Protein AF-A0A1H3Z9A8-F1 (afdb_monomer_lite)

Radius of gyration: 23.95 Å; chains: 1; bounding box: 49×61×76 Å

InterPro domains:
  IPR037010 Vitamin B12-dependent methionine synthase, activation domain superfamily [SSF56507] (72-179)

Foldseek 3Di:
DKDKDDDDQDFDPVLLCLQVVPDPPDPLVVVCVVCVVVLSVLCVVFKDKTKMKDKDQCPCLPVFPPQVPFRIKIKIKMAIDCRLVVVLVVCVVVVVPSSSVSSVSSNVRRRQVRQLVVLLVVQVVLVVVLKAKDEKFFDPPDPHHLCVLVVSVVVVVVVHDDPWDADPRSQIPVNRMGIIMIGMHNPDDHDRNHHDCPPPPDDPNSNDDDPVNVVVSVVVSDDDDDDPVVVVVVVVVVVVPPPDDDDDDDDDDDDDDDDDDDDDDDDDDDDD

Structure (mmCIF,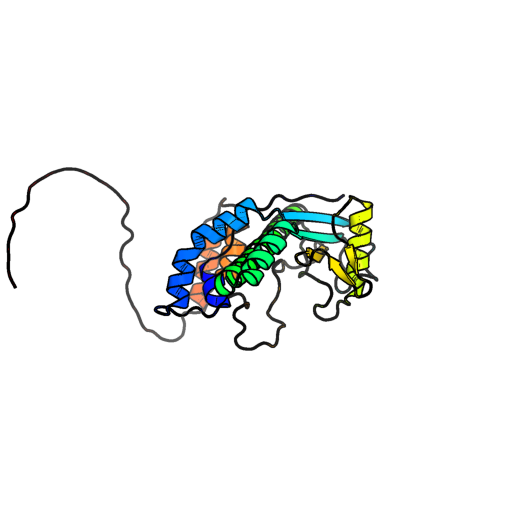 N/CA/C/O backbone):
data_AF-A0A1H3Z9A8-F1
#
_entry.id   AF-A0A1H3Z9A8-F1
#
loop_
_atom_site.group_PDB
_atom_site.id
_atom_site.type_symbol
_atom_site.label_atom_id
_atom_site.label_alt_id
_atom_site.label_comp_id
_atom_site.label_asym_id
_atom_site.label_entity_id
_atom_site.label_seq_id
_atom_site.pdbx_PDB_ins_code
_atom_site.Cartn_x
_atom_site.Cartn_y
_atom_site.Cartn_z
_atom_site.occupancy
_atom_site.B_iso_or_equiv
_atom_site.auth_seq_id
_atom_site.auth_comp_id
_atom_site.auth_asym_id
_atom_site.auth_atom_id
_atom_site.pdbx_PDB_model_num
ATOM 1 N N . MET A 1 1 ? 12.527 -11.297 -8.947 1.00 86.19 1 MET A N 1
ATOM 2 C CA . MET A 1 1 ? 12.737 -11.922 -7.621 1.00 86.19 1 MET A CA 1
ATOM 3 C C . MET A 1 1 ? 12.107 -11.028 -6.580 1.00 86.19 1 MET A C 1
ATOM 5 O O . MET A 1 1 ? 12.601 -9.923 -6.344 1.00 86.19 1 MET A O 1
ATOM 9 N N . ILE A 1 2 ? 11.028 -11.526 -5.989 1.00 94.75 2 ILE A N 1
ATOM 10 C CA . ILE A 1 2 ? 10.236 -10.829 -4.994 1.00 94.75 2 ILE A CA 1
ATOM 11 C C . ILE A 1 2 ? 11.038 -10.580 -3.715 1.00 94.75 2 ILE A C 1
ATOM 13 O O . ILE A 1 2 ? 11.868 -11.389 -3.293 1.00 94.75 2 ILE A O 1
ATOM 17 N N . LYS A 1 3 ? 10.809 -9.423 -3.103 1.00 96.88 3 LYS A N 1
ATOM 18 C CA . LYS A 1 3 ? 11.457 -8.982 -1.873 1.00 96.88 3 LYS A CA 1
ATOM 19 C C . LYS A 1 3 ? 10.405 -8.540 -0.878 1.00 96.88 3 LYS A C 1
ATOM 21 O O . LYS A 1 3 ? 9.679 -7.580 -1.125 1.00 96.88 3 LYS A O 1
ATOM 26 N N . PHE A 1 4 ? 10.376 -9.213 0.264 1.00 97.06 4 PHE A N 1
ATOM 27 C CA . PHE A 1 4 ? 9.564 -8.810 1.404 1.00 97.06 4 PHE A CA 1
ATOM 28 C C . PHE A 1 4 ? 10.253 -7.688 2.167 1.00 97.06 4 PHE A C 1
ATOM 30 O O . PHE A 1 4 ? 11.452 -7.749 2.455 1.00 97.06 4 PHE A O 1
ATOM 37 N N . ILE A 1 5 ? 9.485 -6.656 2.490 1.00 95.94 5 ILE A N 1
ATOM 38 C CA . ILE A 1 5 ? 9.970 -5.475 3.184 1.00 95.94 5 ILE A CA 1
ATOM 39 C C . ILE A 1 5 ? 9.289 -5.402 4.541 1.00 95.94 5 ILE A C 1
ATOM 41 O O . ILE A 1 5 ? 8.068 -5.380 4.661 1.00 95.94 5 ILE A O 1
ATOM 45 N N . LYS A 1 6 ? 10.105 -5.348 5.592 1.00 94.50 6 LYS A N 1
ATOM 46 C CA . LYS A 1 6 ? 9.606 -5.045 6.928 1.00 94.50 6 LYS A CA 1
ATOM 47 C C . LYS A 1 6 ? 9.336 -3.548 7.029 1.00 94.50 6 LYS A C 1
ATOM 49 O O . LYS A 1 6 ? 10.214 -2.745 6.697 1.00 94.50 6 LYS A O 1
ATOM 54 N N . THR A 1 7 ? 8.157 -3.181 7.501 1.00 94.31 7 THR A N 1
ATOM 55 C CA . THR A 1 7 ? 7.751 -1.798 7.765 1.00 94.31 7 THR A CA 1
ATOM 56 C C . THR A 1 7 ? 7.581 -1.586 9.261 1.00 94.31 7 THR A C 1
ATOM 58 O O . THR A 1 7 ? 7.308 -2.525 10.011 1.00 94.31 7 THR A O 1
ATOM 61 N N . ASP A 1 8 ? 7.770 -0.351 9.696 1.00 93.62 8 ASP A N 1
ATOM 62 C CA . ASP A 1 8 ? 7.567 0.050 11.077 1.00 93.62 8 ASP A CA 1
ATOM 63 C C . ASP A 1 8 ? 6.095 0.402 11.299 1.00 93.62 8 ASP A C 1
ATOM 65 O O . ASP A 1 8 ? 5.445 1.003 10.441 1.00 93.62 8 ASP A O 1
ATOM 69 N N . PHE A 1 9 ? 5.567 0.034 12.466 1.00 92.88 9 PHE A N 1
ATOM 70 C CA . PHE A 1 9 ? 4.228 0.438 12.880 1.00 92.88 9 PHE A CA 1
ATOM 71 C C . PHE A 1 9 ? 4.239 1.931 13.216 1.00 92.88 9 PHE A C 1
ATOM 73 O O . PHE A 1 9 ? 4.800 2.340 14.236 1.00 92.88 9 PHE A O 1
ATOM 80 N N . SER A 1 10 ? 3.613 2.746 12.373 1.00 92.44 10 SER A N 1
ATOM 81 C CA . SER A 1 10 ? 3.513 4.188 12.584 1.00 92.44 10 SER A CA 1
ATOM 82 C C . SER A 1 10 ? 2.312 4.773 11.859 1.00 92.44 10 SER A C 1
ATOM 84 O O . SER A 1 10 ? 1.974 4.335 10.763 1.00 92.44 10 SER A O 1
ATOM 86 N N . PHE A 1 11 ? 1.729 5.808 12.445 1.00 91.44 11 PHE A N 1
ATOM 87 C CA . PHE A 1 11 ? 0.733 6.670 11.824 1.00 91.44 11 PHE A CA 1
ATOM 88 C C . PHE A 1 11 ? 0.843 8.067 12.446 1.00 91.44 11 PHE A C 1
ATOM 90 O O . PHE A 1 11 ? 1.447 8.228 13.509 1.00 91.44 11 PHE A O 1
ATOM 97 N N . ASP A 1 12 ? 0.286 9.069 11.774 1.00 90.31 12 ASP A N 1
ATOM 98 C CA . ASP A 1 12 ? 0.246 10.448 12.261 1.00 90.31 12 ASP A CA 1
ATOM 99 C C . ASP A 1 12 ? -1.105 10.708 12.939 1.00 90.31 12 ASP A C 1
ATOM 101 O O . ASP A 1 12 ? -2.157 10.679 12.294 1.00 90.31 12 ASP A O 1
ATOM 105 N N . GLU A 1 13 ? -1.073 10.930 14.254 1.00 89.31 13 GLU A N 1
ATOM 106 C CA . GLU A 1 13 ? -2.271 11.230 15.036 1.00 89.31 13 GLU A CA 1
ATOM 107 C C . GLU A 1 13 ? -2.945 12.516 14.550 1.00 89.31 13 GLU A C 1
ATOM 109 O O . GLU A 1 13 ? -4.148 12.525 14.317 1.00 89.31 13 GLU A O 1
ATOM 114 N N . GLU A 1 14 ? -2.203 13.594 14.312 1.00 87.25 14 GLU A N 1
ATOM 115 C CA . GLU A 1 14 ? -2.798 14.866 13.896 1.00 87.25 14 GLU A CA 1
ATOM 116 C C . GLU A 1 14 ? -3.416 14.758 12.493 1.00 87.25 14 GLU A C 1
ATOM 118 O O . GLU A 1 14 ? -4.481 15.330 12.230 1.00 87.25 14 GLU A O 1
ATOM 123 N N . LYS A 1 15 ? -2.838 13.925 11.615 1.00 88.38 15 LYS A N 1
ATOM 124 C CA . LYS A 1 15 ? -3.458 13.568 10.329 1.00 88.38 15 LYS A CA 1
ATOM 125 C C . LYS A 1 15 ? -4.802 12.861 10.509 1.00 88.38 15 LYS A C 1
ATOM 127 O O . LYS A 1 15 ? -5.750 13.213 9.810 1.00 88.38 15 LYS A O 1
ATOM 132 N N . ILE A 1 16 ? -4.921 11.936 11.462 1.00 89.94 16 ILE A N 1
ATOM 133 C CA . ILE A 1 16 ? -6.194 11.266 11.783 1.00 89.94 16 ILE A CA 1
ATOM 134 C C . ILE A 1 16 ? -7.236 12.275 12.273 1.00 89.94 16 ILE A C 1
ATOM 136 O O . ILE A 1 16 ? -8.369 12.296 11.792 1.00 89.94 16 ILE A O 1
ATOM 140 N N . PHE A 1 17 ? -6.863 13.162 13.196 1.00 88.69 17 PHE A N 1
ATOM 141 C CA . PHE A 1 17 ? -7.791 14.163 13.731 1.00 88.69 17 PHE A CA 1
ATOM 142 C C . PHE A 1 17 ? -8.284 15.118 12.638 1.00 88.69 17 PHE A C 1
ATOM 144 O O . PHE A 1 17 ? -9.474 15.447 12.592 1.00 88.69 17 PHE A O 1
ATOM 151 N N . ARG A 1 18 ? -7.391 15.507 11.721 1.00 88.69 18 ARG A N 1
ATOM 152 C CA . ARG A 1 18 ? -7.717 16.310 10.538 1.00 88.69 18 ARG A CA 1
ATOM 153 C C . ARG A 1 18 ? -8.678 15.580 9.598 1.00 88.69 18 ARG A C 1
ATOM 155 O O . ARG A 1 18 ? -9.696 16.158 9.221 1.00 88.69 18 ARG A O 1
ATOM 162 N N . GLN A 1 19 ? -8.377 14.327 9.251 1.00 89.62 19 GLN A N 1
ATOM 163 C CA . GLN A 1 19 ? -9.184 13.495 8.348 1.00 89.62 19 GLN A CA 1
ATOM 164 C C . GLN A 1 19 ? -10.600 13.246 8.870 1.00 89.62 19 GLN A C 1
ATOM 166 O O . GLN A 1 19 ? -11.551 13.209 8.093 1.00 89.62 19 GLN A O 1
ATOM 171 N N . LEU A 1 20 ? -10.747 13.158 10.190 1.00 88.25 20 LEU A N 1
ATOM 172 C CA . LEU A 1 20 ? -12.030 12.977 10.863 1.00 88.25 20 LEU A CA 1
ATOM 173 C C . LEU A 1 20 ? -12.735 14.296 11.226 1.00 88.25 20 LEU A C 1
ATOM 175 O O . LEU A 1 20 ? -13.769 14.277 11.895 1.00 88.25 20 LEU A O 1
ATOM 179 N N . HIS A 1 21 ? -12.194 15.446 10.808 1.00 85.38 21 HIS A N 1
ATOM 180 C CA . HIS A 1 21 ? -12.716 16.781 11.124 1.00 85.38 21 HIS A CA 1
ATOM 181 C C . HIS A 1 21 ? -12.952 17.018 12.632 1.00 85.38 21 HIS A C 1
ATOM 183 O O . HIS A 1 21 ? -13.887 17.723 13.039 1.00 85.38 21 HIS A O 1
ATOM 189 N N . LEU A 1 22 ? -12.097 16.445 13.483 1.00 82.38 22 LEU A N 1
ATOM 190 C CA . LEU A 1 22 ? -12.196 16.556 14.936 1.00 82.38 22 LEU A CA 1
ATOM 191 C C . LEU A 1 22 ? -11.696 17.927 15.402 1.00 82.38 22 LEU A C 1
ATOM 193 O O . LEU A 1 22 ? -10.501 18.175 15.527 1.00 82.38 22 LEU A O 1
ATOM 197 N N . LYS A 1 23 ? -12.633 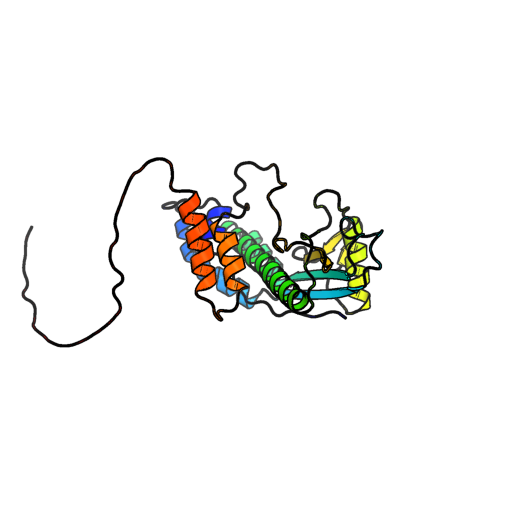18.840 15.675 1.00 75.50 23 LYS A N 1
ATOM 198 C CA . LYS A 1 23 ? -12.328 20.200 16.153 1.00 75.50 23 LYS A CA 1
ATOM 199 C C . LYS A 1 23 ? -11.941 20.212 17.632 1.00 75.50 23 LYS A C 1
ATOM 201 O O . LYS A 1 23 ? -12.517 19.473 18.437 1.00 75.50 23 LYS A O 1
ATOM 206 N N . GLU A 1 24 ? -11.029 21.102 18.011 1.00 66.06 24 GLU A N 1
ATOM 207 C CA . GLU A 1 24 ? -10.676 21.335 19.414 1.00 66.06 24 GLU A CA 1
ATOM 208 C C . GLU A 1 24 ? -11.925 21.666 20.257 1.00 66.06 24 GLU A C 1
ATOM 210 O O . GLU A 1 24 ? -12.868 22.306 19.787 1.00 66.06 24 GLU A O 1
ATOM 215 N N . ASN A 1 25 ? -11.953 21.196 21.508 1.00 62.19 25 ASN A N 1
ATOM 216 C CA . ASN A 1 25 ? -13.037 21.408 22.484 1.00 62.19 25 ASN A CA 1
ATOM 217 C C . ASN A 1 25 ? -14.390 20.723 22.198 1.00 62.19 25 ASN A C 1
ATOM 219 O O . ASN A 1 25 ? -15.387 21.026 22.856 1.00 62.19 25 ASN A O 1
ATOM 223 N N . ARG A 1 26 ? -14.455 19.758 21.272 1.00 76.44 26 ARG A N 1
ATOM 224 C CA . ARG A 1 26 ? -15.642 18.898 21.086 1.00 76.44 26 ARG A CA 1
ATOM 225 C C . ARG A 1 26 ? -15.547 17.629 21.937 1.00 76.44 26 ARG A C 1
ATOM 227 O O . ARG A 1 26 ? -14.460 17.089 22.143 1.00 76.44 26 ARG A O 1
ATOM 234 N N . SER A 1 27 ? -16.695 17.118 22.391 1.00 79.62 27 SER A N 1
ATOM 235 C CA . SER A 1 27 ? -16.782 15.862 23.157 1.00 79.62 27 SER A CA 1
ATOM 236 C C . SER A 1 27 ? -16.156 14.681 22.409 1.00 79.62 27 SER A C 1
ATOM 238 O O . SER A 1 27 ? -15.393 13.930 23.007 1.00 79.62 27 SER A O 1
ATOM 240 N N . ALA A 1 28 ? -16.394 14.579 21.097 1.00 78.44 28 ALA A N 1
ATOM 241 C CA . ALA A 1 28 ? -15.811 13.550 20.233 1.00 78.44 28 ALA A CA 1
ATOM 242 C C . ALA A 1 28 ? -14.274 13.600 20.197 1.00 78.44 28 ALA A C 1
ATOM 244 O O . ALA A 1 28 ? -13.621 12.567 20.294 1.00 78.44 28 ALA A O 1
ATOM 245 N N . THR A 1 29 ? -13.680 14.794 20.136 1.00 83.75 29 THR A N 1
ATOM 246 C CA . THR A 1 29 ? -12.220 14.982 20.137 1.00 83.75 29 THR A CA 1
ATOM 247 C C . THR A 1 29 ? -11.606 14.562 21.469 1.00 83.75 29 THR A C 1
ATOM 249 O O . THR A 1 29 ? -10.579 13.887 21.501 1.00 83.75 29 THR A O 1
ATOM 252 N N . LYS A 1 30 ? -12.256 14.918 22.586 1.00 85.75 30 LYS A N 1
ATOM 253 C CA . LYS A 1 30 ? -11.828 14.490 23.924 1.00 85.75 30 LYS A CA 1
ATOM 254 C C . LYS A 1 30 ? -11.922 12.970 24.081 1.00 85.75 30 LYS A C 1
ATOM 256 O O . LYS A 1 30 ? -10.990 12.367 24.604 1.00 85.75 30 LYS A O 1
ATOM 261 N N . HIS A 1 31 ? -13.020 12.374 23.612 1.00 87.38 31 HIS A N 1
ATOM 262 C CA . HIS A 1 31 ? -13.211 10.922 23.600 1.00 87.38 31 HIS A CA 1
ATOM 263 C C . HIS A 1 31 ? -12.129 10.228 22.773 1.00 87.38 31 HIS A C 1
ATOM 265 O O . HIS A 1 31 ? -11.428 9.376 23.300 1.00 87.38 31 HIS A O 1
ATOM 271 N N . THR A 1 32 ? -11.900 10.684 21.538 1.00 87.06 32 THR A N 1
ATOM 272 C CA . THR A 1 32 ? -10.856 10.168 20.632 1.00 87.06 32 THR A CA 1
ATOM 273 C C . THR A 1 32 ? -9.490 10.156 21.315 1.00 87.06 32 THR A C 1
ATOM 275 O O . THR A 1 32 ? -8.853 9.112 21.374 1.00 87.06 32 THR A O 1
ATOM 278 N N . ARG A 1 33 ? -9.057 11.279 21.915 1.00 90.06 33 ARG A N 1
ATOM 279 C CA . ARG A 1 33 ? -7.769 11.346 22.639 1.00 90.06 33 ARG A CA 1
ATOM 280 C C . ARG A 1 33 ? -7.695 10.364 23.812 1.00 90.06 33 ARG A C 1
ATOM 282 O O . ARG A 1 33 ? -6.623 9.851 24.106 1.00 90.06 33 ARG A O 1
ATOM 289 N N . MET A 1 34 ? -8.816 10.109 24.483 1.00 92.19 34 MET A N 1
ATOM 290 C CA . MET A 1 34 ? -8.884 9.178 25.608 1.00 92.19 34 MET A CA 1
ATOM 291 C C . MET A 1 34 ? -8.781 7.712 25.160 1.00 92.19 34 MET A C 1
ATOM 293 O O . MET A 1 34 ? -8.100 6.933 25.823 1.00 92.19 34 MET A O 1
ATOM 297 N N . VAL A 1 35 ? -9.426 7.334 24.051 1.00 94.12 35 VAL A N 1
ATOM 298 C CA . VAL A 1 35 ? -9.454 5.940 23.566 1.00 94.12 35 VAL A CA 1
ATOM 299 C C . VAL A 1 35 ? -8.265 5.574 22.674 1.00 94.12 35 VAL A C 1
ATOM 301 O O . VAL A 1 35 ? -7.936 4.394 22.549 1.00 94.12 35 VAL A O 1
ATOM 304 N N . LEU A 1 36 ? -7.568 6.562 22.099 1.00 93.62 36 LEU A N 1
ATOM 305 C CA . LEU A 1 36 ? -6.467 6.348 21.153 1.00 93.62 36 LEU A CA 1
ATOM 306 C C . LEU A 1 36 ? -5.375 5.376 21.648 1.00 93.62 36 LEU A C 1
ATOM 308 O O . LEU A 1 36 ? -4.975 4.509 20.866 1.00 93.62 36 LEU A O 1
ATOM 312 N N . PRO A 1 37 ? -4.903 5.423 22.915 1.00 95.56 37 PRO A N 1
ATOM 313 C CA . PRO A 1 37 ? -3.886 4.483 23.394 1.00 95.56 37 PRO A CA 1
ATOM 314 C C . PRO A 1 37 ? -4.371 3.028 23.411 1.00 95.56 37 PRO A C 1
ATOM 316 O O . PRO A 1 37 ? -3.616 2.116 23.071 1.00 95.56 37 PRO A O 1
ATOM 319 N N . MET A 1 38 ? -5.639 2.808 23.772 1.00 96.50 38 MET A N 1
ATOM 320 C CA . MET A 1 38 ? -6.260 1.483 23.747 1.00 96.50 38 MET A CA 1
ATOM 321 C C . MET A 1 38 ? -6.401 0.983 22.305 1.00 96.50 38 MET A C 1
ATOM 323 O O . MET A 1 38 ? -5.992 -0.139 22.016 1.00 96.50 38 MET A O 1
ATOM 327 N N . LEU A 1 39 ? -6.911 1.811 21.388 1.00 96.81 39 LEU A N 1
ATOM 328 C CA . LEU A 1 39 ? -7.051 1.427 19.978 1.00 96.81 39 LEU A CA 1
ATOM 329 C C . LEU A 1 39 ? -5.692 1.152 19.323 1.00 96.81 39 LEU A C 1
ATOM 331 O O . LEU A 1 39 ? -5.533 0.185 18.584 1.00 96.81 39 LEU A O 1
ATOM 335 N N . THR A 1 40 ? -4.668 1.932 19.673 1.00 96.69 40 THR A N 1
ATOM 336 C CA . THR A 1 40 ? -3.287 1.696 19.225 1.00 96.69 40 THR A CA 1
ATOM 337 C C . THR A 1 40 ? -2.769 0.336 19.685 1.00 96.69 40 THR A C 1
ATOM 339 O O . THR A 1 40 ? -2.079 -0.354 18.934 1.00 96.69 40 THR A O 1
ATOM 342 N N . LYS A 1 41 ? -3.094 -0.067 20.919 1.00 96.81 41 LYS A N 1
ATOM 343 C CA . LYS A 1 41 ? -2.751 -1.395 21.431 1.00 96.81 41 LYS A CA 1
ATOM 344 C C . LYS A 1 41 ? -3.468 -2.493 20.639 1.00 96.81 41 LYS A C 1
ATOM 346 O O . LYS A 1 41 ? -2.802 -3.430 20.209 1.00 96.81 41 LYS A O 1
ATOM 351 N N . LEU A 1 42 ? -4.770 -2.339 20.379 1.00 96.31 42 LEU A N 1
ATOM 352 C CA . LEU A 1 42 ? -5.535 -3.289 19.564 1.00 96.31 42 LEU A CA 1
ATOM 353 C C . LEU A 1 42 ? -4.936 -3.458 18.167 1.00 96.31 42 LEU A C 1
ATOM 355 O O . LEU A 1 42 ? -4.784 -4.590 17.717 1.00 96.31 42 LEU A O 1
ATOM 359 N N . LEU A 1 43 ? -4.529 -2.370 17.509 1.00 95.81 43 LEU A N 1
ATOM 360 C CA . LEU A 1 43 ? -3.847 -2.452 16.216 1.00 95.81 43 LEU A CA 1
ATOM 361 C C . LEU A 1 43 ? -2.554 -3.259 16.315 1.00 95.81 43 LEU A C 1
ATOM 363 O O . LEU A 1 43 ? -2.369 -4.204 15.562 1.00 95.81 43 LEU A O 1
ATOM 367 N N . LYS A 1 44 ? -1.675 -2.948 17.272 1.00 94.94 44 LYS A N 1
ATOM 368 C CA . LYS A 1 44 ? -0.394 -3.661 17.422 1.00 94.94 44 LYS A CA 1
ATOM 369 C C . LYS A 1 44 ? -0.557 -5.158 17.694 1.00 94.94 44 LYS A C 1
ATOM 371 O O . LYS A 1 44 ? 0.319 -5.933 17.330 1.00 94.94 44 LYS A O 1
ATOM 376 N N . GLU A 1 45 ? -1.639 -5.554 18.357 1.00 95.25 45 GLU A N 1
ATOM 377 C CA . GLU A 1 45 ? -1.907 -6.949 18.726 1.00 95.25 45 GLU A CA 1
ATOM 378 C C . GLU A 1 45 ? -2.640 -7.743 17.637 1.00 95.25 45 GLU A C 1
ATOM 380 O O . GLU A 1 45 ? -2.592 -8.975 17.646 1.00 95.25 45 GLU A O 1
ATOM 385 N N . ASN A 1 46 ? -3.342 -7.064 16.725 1.00 95.25 46 ASN A N 1
ATOM 386 C CA . ASN A 1 46 ? -4.253 -7.706 15.771 1.00 95.25 46 ASN A CA 1
ATOM 387 C C . ASN A 1 46 ? -3.950 -7.384 14.304 1.00 95.25 46 ASN A C 1
ATOM 389 O O . ASN A 1 46 ? -4.562 -7.986 13.426 1.00 95.25 46 ASN A O 1
ATOM 393 N N . MET A 1 47 ? -3.023 -6.465 14.034 1.00 93.25 47 MET A N 1
ATOM 394 C CA . MET A 1 47 ? -2.633 -6.057 12.691 1.00 93.25 47 MET A CA 1
ATOM 395 C C . MET A 1 47 ? -1.272 -6.654 12.339 1.00 93.25 47 MET A C 1
ATOM 397 O O . MET A 1 47 ? -0.254 -6.326 12.950 1.00 93.25 47 MET A O 1
ATOM 401 N N . GLU A 1 48 ? -1.250 -7.501 11.316 1.00 92.75 48 GLU A N 1
ATOM 402 C CA . GLU A 1 48 ? -0.018 -8.001 10.716 1.00 92.75 48 GLU A CA 1
ATOM 403 C C . GLU A 1 48 ? -0.001 -7.619 9.238 1.00 92.75 48 GLU A C 1
ATOM 405 O O . GLU A 1 48 ? -0.965 -7.844 8.506 1.00 92.75 48 GLU A O 1
ATOM 410 N N . LEU A 1 49 ? 1.087 -6.973 8.826 1.00 95.00 49 LEU A N 1
ATOM 411 C CA . LEU A 1 49 ? 1.244 -6.403 7.497 1.00 95.00 49 LEU A CA 1
ATOM 412 C C . LEU A 1 49 ? 2.217 -7.236 6.674 1.00 95.00 49 LEU A C 1
ATOM 414 O O . LEU A 1 49 ? 3.345 -7.489 7.097 1.00 95.00 49 LEU A O 1
ATOM 418 N N . THR A 1 50 ? 1.805 -7.564 5.456 1.00 95.81 50 THR A N 1
ATOM 419 C CA . THR A 1 50 ? 2.679 -8.124 4.429 1.00 95.81 50 THR A CA 1
ATOM 420 C C . THR A 1 50 ? 2.924 -7.060 3.377 1.00 95.81 50 THR A C 1
ATOM 422 O O . THR A 1 50 ? 1.984 -6.619 2.723 1.00 95.81 50 THR A O 1
ATOM 425 N N . THR A 1 51 ? 4.182 -6.656 3.192 1.00 97.44 51 THR A N 1
ATOM 426 C CA . THR A 1 51 ? 4.574 -5.774 2.085 1.00 97.44 51 THR A CA 1
ATOM 427 C C . THR A 1 51 ? 5.695 -6.415 1.285 1.00 97.44 51 THR A C 1
ATOM 429 O O . THR A 1 51 ? 6.681 -6.904 1.849 1.00 97.44 51 THR A O 1
ATOM 432 N N . CYS A 1 52 ? 5.544 -6.450 -0.032 1.00 97.56 52 CYS A N 1
ATOM 433 C CA . CYS A 1 52 ? 6.578 -6.940 -0.922 1.00 97.56 52 CYS A CA 1
ATOM 434 C C . CYS A 1 52 ? 6.521 -6.260 -2.287 1.00 97.56 52 CYS A C 1
ATOM 436 O O . CYS A 1 52 ? 5.500 -5.715 -2.708 1.00 97.56 52 CYS A O 1
ATOM 438 N N . TYR A 1 53 ? 7.647 -6.308 -2.987 1.00 98.06 53 TYR A N 1
ATOM 439 C CA . TYR A 1 53 ? 7.712 -5.925 -4.388 1.00 98.06 53 TYR A CA 1
ATOM 440 C C . TYR A 1 53 ? 8.519 -6.941 -5.184 1.00 98.06 53 TYR A C 1
ATOM 442 O O . TYR A 1 53 ? 9.441 -7.559 -4.648 1.00 98.06 53 TYR A O 1
ATOM 450 N N . SER A 1 54 ? 8.233 -7.067 -6.474 1.00 97.62 54 SER A N 1
ATOM 451 C CA . SER A 1 54 ? 9.135 -7.701 -7.429 1.00 97.62 54 SER A CA 1
ATOM 452 C C . SER A 1 54 ? 9.635 -6.679 -8.435 1.00 97.62 54 SER A C 1
ATOM 454 O O . SER A 1 54 ? 8.851 -5.933 -9.014 1.00 97.62 54 SER A O 1
ATOM 456 N N . LEU A 1 55 ? 10.956 -6.638 -8.610 1.00 96.31 55 LEU A N 1
ATOM 457 C CA . LEU A 1 55 ? 11.614 -5.848 -9.643 1.00 96.31 55 LEU A CA 1
ATOM 458 C C . LEU A 1 55 ? 11.962 -6.776 -10.806 1.00 96.31 55 LEU A C 1
ATOM 460 O O . LEU A 1 55 ? 12.657 -7.779 -10.599 1.00 96.31 55 LEU A O 1
ATOM 464 N N . GLN A 1 56 ? 11.483 -6.430 -11.996 1.00 94.44 56 GLN A N 1
ATOM 465 C CA . GLN A 1 56 ? 11.615 -7.223 -13.214 1.00 94.44 56 GLN A CA 1
ATOM 466 C C . GLN A 1 56 ? 12.008 -6.323 -14.394 1.00 94.44 56 GLN A C 1
ATOM 468 O O . GLN A 1 56 ? 11.810 -5.103 -14.348 1.00 94.44 56 GLN A O 1
ATOM 473 N N . ASP A 1 57 ? 12.557 -6.927 -15.447 1.00 94.81 57 ASP A N 1
ATOM 474 C CA . ASP A 1 57 ? 12.662 -6.254 -16.740 1.00 94.81 57 ASP A CA 1
ATOM 475 C C . ASP A 1 57 ? 11.251 -5.975 -17.273 1.00 94.81 57 ASP A C 1
ATOM 477 O O . ASP A 1 57 ? 10.288 -6.682 -16.957 1.00 94.81 57 ASP A O 1
ATOM 481 N N . ASN A 1 58 ? 11.093 -4.880 -18.011 1.00 93.31 58 ASN A N 1
ATOM 482 C CA . ASN A 1 58 ? 9.768 -4.424 -18.403 1.00 93.31 58 ASN A CA 1
ATOM 483 C C . ASN A 1 58 ? 9.228 -5.171 -19.630 1.00 93.31 58 ASN A C 1
ATOM 485 O O . ASN A 1 58 ? 9.178 -4.622 -20.731 1.00 93.31 58 ASN A O 1
ATOM 489 N N . ASP A 1 59 ? 8.733 -6.383 -19.403 1.00 90.75 59 ASP A N 1
ATOM 490 C CA . ASP A 1 59 ? 7.945 -7.158 -20.372 1.00 90.75 59 ASP A CA 1
ATOM 491 C C . ASP A 1 59 ? 6.441 -6.803 -20.324 1.00 90.75 59 ASP A C 1
ATOM 493 O O . ASP A 1 59 ? 5.605 -7.423 -20.983 1.00 90.75 59 ASP A O 1
ATOM 497 N N . PHE A 1 60 ? 6.078 -5.767 -19.556 1.00 88.12 60 PHE A N 1
ATOM 498 C CA . PHE A 1 60 ? 4.701 -5.360 -19.264 1.00 88.12 60 PHE A CA 1
ATOM 499 C C . PHE A 1 60 ? 4.271 -4.076 -19.988 1.00 88.12 60 PHE A C 1
ATOM 501 O O . PHE A 1 60 ? 3.238 -3.490 -19.667 1.00 88.12 60 PHE A O 1
ATOM 508 N N . GLN A 1 61 ? 5.029 -3.644 -20.994 1.00 72.62 61 GLN A N 1
ATOM 509 C CA . GLN A 1 61 ? 4.839 -2.362 -21.686 1.00 72.62 61 GLN A CA 1
ATOM 510 C C . GLN A 1 61 ? 3.442 -2.188 -22.303 1.00 72.62 61 GLN A C 1
ATOM 512 O O . GLN A 1 61 ? 2.920 -1.076 -22.339 1.00 72.62 61 GLN A O 1
ATOM 517 N N . ALA A 1 62 ? 2.843 -3.277 -22.791 1.00 75.06 62 ALA A N 1
ATOM 518 C CA . ALA A 1 62 ? 1.482 -3.292 -23.323 1.00 75.06 62 ALA A CA 1
ATOM 519 C C . ALA A 1 62 ? 0.399 -3.441 -22.234 1.00 75.06 62 ALA A C 1
ATOM 521 O O . ALA A 1 62 ? -0.550 -2.657 -22.245 1.00 75.06 62 ALA A O 1
ATOM 522 N N . PRO A 1 63 ? 0.489 -4.412 -21.300 1.00 84.56 63 PRO A N 1
ATOM 523 C CA . PRO A 1 63 ? -0.561 -4.615 -20.300 1.00 84.56 63 PRO A CA 1
ATOM 524 C C . PRO A 1 63 ? -0.615 -3.558 -19.189 1.00 84.56 63 PRO A C 1
ATOM 526 O O . PRO A 1 63 ? -1.667 -3.408 -18.569 1.00 84.56 63 PRO A O 1
ATOM 529 N N . LEU A 1 64 ? 0.485 -2.848 -18.912 1.00 92.38 64 LEU A N 1
ATOM 530 C CA . LEU A 1 64 ? 0.564 -1.849 -17.846 1.00 92.38 64 LEU A CA 1
ATOM 531 C C . LEU A 1 64 ? 0.721 -0.434 -18.433 1.00 92.38 64 LEU A C 1
ATOM 533 O O . LEU A 1 64 ? 1.794 -0.075 -18.926 1.00 92.38 64 LEU A O 1
ATOM 537 N N . PRO A 1 65 ? -0.327 0.409 -18.365 1.00 92.62 65 PRO A N 1
ATOM 538 C CA . PRO A 1 65 ? -0.267 1.782 -18.856 1.00 92.62 65 PRO A CA 1
ATOM 539 C C . PRO A 1 65 ? 0.804 2.628 -18.154 1.00 92.62 65 PRO A C 1
ATOM 541 O O . PRO A 1 65 ? 1.084 2.456 -16.968 1.00 92.62 65 PRO A O 1
ATOM 544 N N . GLY A 1 66 ? 1.369 3.599 -18.873 1.00 90.31 66 GLY A N 1
ATOM 545 C CA . GLY A 1 66 ? 2.221 4.641 -18.286 1.00 90.31 66 GLY A CA 1
ATOM 546 C C . GLY A 1 66 ? 3.672 4.245 -17.985 1.00 90.31 66 GLY A C 1
ATOM 547 O O . GLY A 1 66 ? 4.406 5.072 -17.443 1.00 90.31 66 GLY A O 1
ATOM 548 N N . ILE A 1 67 ? 4.096 3.028 -18.350 1.00 93.00 67 ILE A N 1
ATOM 549 C CA . ILE A 1 67 ? 5.472 2.538 -18.134 1.00 93.00 67 ILE A CA 1
ATOM 550 C C . ILE A 1 67 ? 6.161 2.027 -19.408 1.00 93.00 67 ILE A C 1
ATOM 552 O O . ILE A 1 67 ? 7.230 1.437 -19.327 1.00 93.00 67 ILE A O 1
ATOM 556 N N . GLY A 1 68 ? 5.588 2.245 -20.595 1.00 89.62 68 GLY A N 1
ATOM 557 C CA . GLY A 1 68 ? 6.112 1.684 -21.850 1.00 89.62 68 GLY A CA 1
ATOM 558 C C . GLY A 1 68 ? 7.534 2.128 -22.231 1.00 89.62 68 GLY A C 1
ATOM 559 O O . GLY A 1 68 ? 8.204 1.433 -22.983 1.00 89.62 68 GLY A O 1
ATOM 560 N N . CYS A 1 69 ? 8.013 3.261 -21.708 1.00 88.94 69 CYS A N 1
ATOM 561 C CA . CYS A 1 69 ? 9.372 3.763 -21.938 1.00 88.94 69 CYS A CA 1
ATOM 562 C C . CYS A 1 69 ? 10.388 3.339 -20.866 1.00 88.94 69 CYS A C 1
ATOM 564 O O . CYS A 1 69 ? 11.549 3.731 -20.954 1.00 88.94 69 CYS A O 1
ATOM 566 N N . CYS A 1 70 ? 9.965 2.592 -19.845 1.00 94.69 70 CYS A N 1
ATOM 567 C CA . CYS A 1 70 ? 10.829 2.191 -18.743 1.00 94.69 70 CYS A CA 1
ATOM 568 C C . CYS A 1 70 ? 11.532 0.870 -19.052 1.00 94.69 70 CYS A C 1
ATOM 570 O O . CYS A 1 70 ? 10.906 -0.065 -19.544 1.00 94.69 70 CYS A O 1
ATOM 572 N N . SER A 1 71 ? 12.811 0.767 -18.706 1.00 94.81 71 SER A N 1
ATOM 573 C CA . SER A 1 71 ? 13.573 -0.484 -18.794 1.00 94.81 71 SER A CA 1
ATOM 574 C C . SER A 1 71 ? 13.141 -1.526 -17.761 1.00 94.81 71 SER A C 1
ATOM 576 O O . SER A 1 71 ? 13.194 -2.722 -18.042 1.00 94.81 71 SER A O 1
ATOM 578 N N . GLN A 1 72 ? 12.680 -1.093 -16.584 1.00 95.88 72 GLN A N 1
ATOM 579 C CA . GLN A 1 72 ? 12.252 -1.982 -15.504 1.00 95.88 72 GLN A CA 1
ATOM 580 C C . GLN A 1 72 ? 10.860 -1.636 -14.978 1.00 95.88 72 GLN A C 1
ATOM 582 O O . GLN A 1 72 ? 10.377 -0.508 -15.110 1.00 95.88 72 GLN A O 1
ATOM 587 N N . VAL A 1 73 ? 10.231 -2.620 -14.337 1.00 96.75 73 VAL A N 1
ATOM 588 C CA . VAL A 1 73 ? 8.963 -2.470 -13.621 1.00 96.75 73 VAL A CA 1
ATOM 589 C C . VAL A 1 73 ? 9.096 -3.009 -12.201 1.00 96.75 73 VAL A C 1
ATOM 591 O O . VAL A 1 73 ? 9.706 -4.052 -11.961 1.00 96.75 73 VAL A O 1
ATOM 594 N N . ALA A 1 74 ? 8.520 -2.284 -11.246 1.00 97.19 74 ALA A N 1
ATOM 595 C CA . ALA A 1 74 ? 8.338 -2.748 -9.882 1.00 97.19 74 ALA A CA 1
ATOM 596 C C . ALA A 1 74 ? 6.855 -3.030 -9.638 1.00 97.19 74 ALA A C 1
ATOM 598 O O . ALA A 1 74 ? 6.043 -2.106 -9.655 1.00 97.19 74 ALA A O 1
ATOM 599 N N . LEU A 1 75 ? 6.518 -4.297 -9.411 1.00 98.00 75 LEU A N 1
ATOM 600 C CA . LEU A 1 75 ? 5.183 -4.755 -9.031 1.00 98.00 75 LEU A CA 1
ATOM 601 C C . LEU A 1 75 ? 5.111 -4.827 -7.510 1.00 98.00 75 LEU A C 1
ATOM 603 O O . LEU A 1 75 ? 5.948 -5.487 -6.899 1.00 98.00 75 LEU A O 1
ATOM 607 N N . CYS A 1 76 ? 4.143 -4.160 -6.898 1.00 97.94 76 CYS A N 1
ATOM 608 C CA . CYS A 1 76 ? 4.059 -3.993 -5.453 1.00 97.94 76 CYS A CA 1
ATOM 609 C C . CYS A 1 76 ? 2.767 -4.590 -4.899 1.00 97.94 76 CYS A C 1
ATOM 611 O O . CYS A 1 76 ? 1.691 -4.434 -5.479 1.00 97.94 76 CYS A O 1
ATOM 613 N N . TYR A 1 77 ? 2.886 -5.204 -3.727 1.00 97.75 77 TYR A N 1
ATOM 614 C CA . TYR A 1 77 ? 1.784 -5.743 -2.949 1.00 97.75 77 TYR A CA 1
ATOM 615 C C . TYR A 1 77 ? 1.909 -5.305 -1.493 1.00 97.75 77 TYR A C 1
ATOM 617 O O . TYR A 1 77 ? 2.984 -5.365 -0.891 1.00 97.75 77 TYR A O 1
ATOM 625 N N . CYS A 1 78 ? 0.794 -4.861 -0.925 1.00 96.56 78 CYS A N 1
ATOM 626 C CA . CYS A 1 78 ? 0.665 -4.580 0.496 1.00 96.56 78 CYS A CA 1
ATOM 627 C C . CYS A 1 78 ? -0.687 -5.111 0.970 1.00 96.56 78 CYS A C 1
ATOM 629 O O . CYS A 1 78 ? -1.706 -4.842 0.340 1.00 96.56 78 CYS A O 1
ATOM 631 N N . SER A 1 79 ? -0.702 -5.865 2.063 1.00 95.25 79 SER A N 1
ATOM 632 C CA . SER A 1 79 ? -1.920 -6.425 2.643 1.00 95.25 79 SER A CA 1
ATOM 633 C C . SER A 1 79 ? -1.845 -6.461 4.161 1.00 95.25 79 SER A C 1
ATOM 635 O O . SER A 1 79 ? -0.760 -6.545 4.741 1.00 95.25 79 SER A O 1
ATOM 637 N N . CYS A 1 80 ? -3.008 -6.380 4.793 1.00 91.81 80 CYS A N 1
ATOM 638 C CA . CYS A 1 80 ? -3.202 -6.561 6.217 1.00 91.81 80 CYS A CA 1
ATOM 639 C C . CYS A 1 80 ? -3.996 -7.844 6.479 1.00 91.81 80 CYS A C 1
ATOM 641 O O . CYS A 1 80 ? -4.973 -8.136 5.788 1.00 91.81 80 CYS A O 1
ATOM 643 N N . THR A 1 81 ? -3.617 -8.582 7.522 1.00 84.25 81 THR A N 1
ATOM 644 C CA . THR A 1 81 ? -4.365 -9.761 7.961 1.00 84.25 81 THR A CA 1
ATOM 645 C C . THR A 1 81 ? -5.817 -9.426 8.302 1.00 84.25 81 THR A C 1
ATOM 647 O O . THR A 1 81 ? -6.136 -8.350 8.809 1.00 84.25 81 THR A O 1
ATOM 650 N N . ARG A 1 82 ? -6.709 -10.398 8.076 1.00 87.62 82 ARG A N 1
ATOM 651 C CA . ARG A 1 82 ? -8.155 -10.273 8.329 1.00 87.62 82 ARG A CA 1
ATOM 652 C C . ARG A 1 82 ? -8.505 -10.018 9.800 1.00 87.62 82 ARG A C 1
ATOM 654 O O . ARG A 1 82 ? -9.548 -9.448 10.094 1.00 87.62 82 ARG A O 1
ATOM 661 N N . ARG A 1 83 ? -7.616 -10.393 10.721 1.00 92.31 83 ARG A N 1
ATOM 662 C CA . ARG A 1 83 ? -7.851 -10.335 12.167 1.00 92.31 83 ARG A CA 1
ATOM 663 C C . ARG A 1 83 ? -8.254 -8.943 12.658 1.00 92.31 83 ARG A C 1
ATOM 665 O O . ARG A 1 83 ? -9.114 -8.850 13.529 1.00 92.31 83 ARG A O 1
ATOM 672 N N . ILE A 1 84 ? -7.667 -7.868 12.125 1.00 93.19 84 ILE A N 1
ATOM 673 C CA . ILE A 1 84 ? -8.067 -6.513 12.528 1.00 93.19 84 ILE A CA 1
ATOM 674 C C . ILE A 1 84 ? -9.489 -6.174 12.062 1.00 93.19 84 ILE A C 1
ATOM 676 O O . ILE A 1 84 ? -10.228 -5.539 12.811 1.00 93.19 84 ILE A O 1
ATOM 680 N N . ASN A 1 85 ? -9.900 -6.654 10.886 1.00 91.56 85 ASN A N 1
ATOM 681 C CA . ASN A 1 85 ? -11.252 -6.448 10.368 1.00 91.56 85 ASN A CA 1
ATOM 682 C C . ASN A 1 85 ? -12.269 -7.177 11.243 1.00 91.56 85 ASN A C 1
ATOM 684 O O . ASN A 1 85 ? -13.259 -6.577 11.638 1.00 91.56 85 ASN A O 1
ATOM 688 N N . ASP A 1 86 ? -11.972 -8.411 11.660 1.00 93.88 86 ASP A N 1
ATOM 689 C CA . ASP A 1 86 ? -12.855 -9.162 12.559 1.00 93.88 86 ASP A CA 1
ATOM 690 C C . ASP A 1 86 ? -13.037 -8.440 13.917 1.00 93.88 86 ASP A C 1
ATOM 692 O O . ASP A 1 86 ? -14.130 -8.439 14.492 1.00 93.88 86 ASP A O 1
ATOM 696 N N . VAL A 1 87 ? -11.984 -7.786 14.435 1.00 95.38 87 VAL A N 1
ATOM 697 C CA . VAL A 1 87 ? -12.065 -6.955 15.654 1.00 95.38 87 VAL A CA 1
ATOM 698 C C . VAL A 1 87 ? -12.943 -5.724 15.421 1.00 95.38 87 VAL A C 1
ATOM 700 O O . VAL A 1 87 ? -13.810 -5.436 16.247 1.00 95.38 87 VAL A O 1
ATOM 703 N N . ILE A 1 88 ? -12.751 -5.021 14.303 1.00 94.88 88 ILE A N 1
ATOM 704 C CA . ILE A 1 88 ? -13.559 -3.853 13.925 1.00 94.88 88 ILE A CA 1
ATOM 705 C C . ILE A 1 88 ? -15.035 -4.247 13.801 1.00 94.88 88 ILE A C 1
ATOM 707 O O . ILE A 1 88 ? -15.887 -3.629 14.438 1.00 94.88 88 ILE A O 1
ATOM 711 N N . ASP A 1 89 ? -15.337 -5.307 13.054 1.00 94.62 89 ASP A N 1
ATOM 712 C CA . ASP A 1 89 ? -16.699 -5.802 12.843 1.00 94.62 89 ASP A CA 1
ATOM 713 C C . ASP A 1 89 ? -17.364 -6.194 14.164 1.00 94.62 89 ASP A C 1
ATOM 715 O O . ASP A 1 89 ? -18.534 -5.879 14.403 1.00 94.62 89 ASP A O 1
ATOM 719 N N . THR A 1 90 ? -16.602 -6.817 15.067 1.00 96.75 90 THR A N 1
ATOM 720 C CA . THR A 1 90 ? -17.081 -7.153 16.410 1.00 96.75 90 THR A CA 1
ATOM 721 C C . THR A 1 90 ? -17.480 -5.894 17.179 1.00 96.75 90 THR A C 1
ATOM 723 O O . THR A 1 90 ? -18.608 -5.831 17.671 1.00 96.75 90 THR A O 1
ATOM 726 N N . MET A 1 91 ? -16.620 -4.870 17.228 1.00 96.12 91 MET A N 1
ATOM 727 C CA . MET A 1 91 ? -16.924 -3.600 17.904 1.00 96.12 91 MET A CA 1
ATOM 728 C C . MET A 1 91 ? -18.174 -2.931 17.319 1.00 96.12 91 MET A C 1
ATOM 730 O O . MET A 1 91 ? -19.074 -2.520 18.056 1.00 96.12 91 MET A O 1
ATOM 734 N N . LEU A 1 92 ? -18.274 -2.875 15.987 1.00 95.00 92 LEU A N 1
ATOM 735 C CA . LEU A 1 92 ? -19.428 -2.294 15.302 1.00 95.00 92 LEU A CA 1
ATOM 736 C C . LEU A 1 92 ? -20.720 -3.063 15.629 1.00 95.00 92 LEU A C 1
ATOM 738 O O . LEU A 1 92 ? -21.743 -2.450 15.934 1.00 95.00 92 LEU A O 1
ATOM 742 N N . SER A 1 93 ? -20.673 -4.398 15.643 1.00 96.06 93 SER A N 1
ATOM 743 C CA . SER A 1 93 ? -21.832 -5.242 15.965 1.00 96.06 93 SER A CA 1
ATOM 744 C C . SER A 1 93 ? -22.296 -5.125 17.424 1.00 96.06 93 SER A C 1
ATOM 746 O O . SER A 1 93 ? -23.480 -5.298 17.712 1.00 96.06 93 SER A O 1
ATOM 748 N N . GLN A 1 94 ? -21.384 -4.792 18.343 1.00 96.31 94 GLN A N 1
ATOM 749 C CA . GLN A 1 94 ? -21.662 -4.606 19.771 1.00 96.31 94 GLN A CA 1
ATOM 750 C C . GLN A 1 94 ? -22.167 -3.194 20.110 1.00 96.31 94 GLN A C 1
ATOM 752 O O . GLN A 1 94 ? -22.499 -2.913 21.261 1.00 96.31 94 GLN A O 1
ATOM 757 N N . GLY A 1 95 ? -22.271 -2.306 19.116 1.00 94.19 95 GLY A N 1
ATOM 758 C CA . GLY A 1 95 ? -22.720 -0.928 19.304 1.00 94.19 95 GLY A CA 1
ATOM 759 C C . GLY A 1 95 ? -21.603 0.049 19.685 1.00 94.19 95 GLY A C 1
ATOM 760 O O . GLY A 1 95 ? -21.884 1.228 19.906 1.00 94.19 95 GLY A O 1
ATOM 761 N N . GLU A 1 96 ? -20.339 -0.383 19.688 1.00 94.19 96 GLU A N 1
ATOM 762 C CA . GLU A 1 96 ? -19.155 0.469 19.877 1.00 94.19 96 GLU A CA 1
ATOM 763 C C . GLU A 1 96 ? -18.793 1.203 18.572 1.00 94.19 96 GLU A C 1
ATOM 765 O O . GLU A 1 96 ? -17.666 1.162 18.080 1.00 94.19 96 GLU A O 1
ATOM 770 N N . ILE A 1 97 ? -19.781 1.878 17.976 1.00 90.81 97 ILE A N 1
ATOM 771 C CA . ILE A 1 97 ? -19.707 2.387 16.599 1.00 90.81 97 ILE A CA 1
ATOM 772 C C . ILE A 1 97 ? -18.572 3.400 16.410 1.00 90.81 97 ILE A C 1
ATOM 774 O O . ILE A 1 97 ? -17.832 3.320 15.432 1.00 90.81 97 ILE A O 1
ATOM 778 N N . LEU A 1 98 ? -18.427 4.357 17.334 1.00 90.25 98 LEU A N 1
ATOM 779 C CA . LEU A 1 98 ? -17.416 5.412 17.221 1.00 90.25 98 LEU A CA 1
ATOM 780 C C . LEU A 1 98 ? -15.993 4.847 17.315 1.00 90.25 98 LEU A C 1
ATOM 782 O O . LEU A 1 98 ? -15.132 5.229 16.524 1.00 90.25 98 LEU A O 1
ATOM 786 N N . ASP A 1 99 ? -15.766 3.933 18.255 1.00 93.31 99 ASP A N 1
ATOM 787 C CA . ASP A 1 99 ? -14.442 3.369 18.515 1.00 93.31 99 ASP A CA 1
ATOM 788 C C . ASP A 1 99 ? -14.058 2.351 17.436 1.00 93.31 99 ASP A C 1
ATOM 790 O O . ASP A 1 99 ? -12.919 2.367 16.973 1.00 93.31 99 ASP A O 1
ATOM 794 N N . GLY A 1 100 ? -15.012 1.546 16.951 1.00 95.00 100 GLY A N 1
ATOM 795 C CA . GLY A 1 100 ? -14.810 0.661 15.800 1.00 95.00 100 GLY A CA 1
ATOM 796 C C . GLY A 1 100 ? -14.506 1.436 14.514 1.00 95.00 100 GLY A C 1
ATOM 797 O O . GLY A 1 100 ? -13.579 1.094 13.780 1.00 95.00 100 GLY A O 1
ATOM 798 N N . PHE A 1 101 ? -15.217 2.542 14.266 1.00 93.25 101 PHE A N 1
ATOM 799 C CA . PHE A 1 101 ? -14.925 3.426 13.135 1.00 93.25 101 PHE A CA 1
ATOM 800 C C . PHE A 1 101 ? -13.536 4.074 13.247 1.00 93.25 101 PHE A C 1
ATOM 802 O O . PHE A 1 101 ? -12.785 4.107 12.270 1.00 93.25 101 PHE A O 1
ATOM 809 N N . LEU A 1 102 ? -13.168 4.557 14.438 1.00 94.50 102 LEU A N 1
ATOM 810 C CA . LEU A 1 102 ? -11.846 5.125 14.693 1.00 94.50 102 LEU A CA 1
ATOM 811 C C . LEU A 1 102 ? -10.741 4.077 14.506 1.00 94.50 102 LEU A C 1
ATOM 813 O O . LEU A 1 102 ? -9.735 4.373 13.863 1.00 94.50 102 LEU A O 1
ATOM 817 N N . LEU A 1 103 ? -10.945 2.850 14.993 1.00 95.50 103 LEU A N 1
ATOM 818 C CA . LEU A 1 103 ? -10.014 1.738 14.803 1.00 95.50 103 LEU A CA 1
ATOM 819 C C . LEU A 1 103 ? -9.795 1.436 13.318 1.00 95.50 103 LEU A C 1
ATOM 821 O O . LEU A 1 103 ? -8.650 1.316 12.888 1.00 95.50 103 LEU A O 1
ATOM 825 N N . ASN A 1 104 ? -10.871 1.382 12.526 1.00 94.06 104 ASN A N 1
ATOM 826 C CA . ASN A 1 104 ? -10.785 1.178 11.080 1.00 94.06 104 ASN A CA 1
ATOM 827 C C . ASN A 1 104 ? -10.005 2.299 10.380 1.00 94.06 104 ASN A C 1
ATOM 829 O O . ASN A 1 104 ? -9.164 2.059 9.513 1.00 94.06 104 ASN A O 1
ATOM 833 N N . HIS A 1 105 ? -10.248 3.547 10.777 1.00 93.75 105 HIS A N 1
ATOM 834 C CA . HIS A 1 105 ? -9.537 4.688 10.218 1.00 93.75 105 HIS A CA 1
ATOM 835 C C . HIS A 1 105 ? -8.037 4.657 10.562 1.00 93.75 105 HIS A C 1
ATOM 837 O O . HIS A 1 105 ? -7.190 4.870 9.693 1.00 93.75 105 HIS A O 1
ATOM 843 N N . MET A 1 106 ? -7.692 4.317 11.808 1.00 95.06 106 MET A N 1
ATOM 844 C CA . MET A 1 106 ? -6.303 4.134 12.234 1.00 95.06 106 MET A CA 1
ATOM 845 C C . MET A 1 106 ? -5.625 2.955 11.515 1.00 95.06 106 MET A C 1
ATOM 847 O O . MET A 1 106 ? -4.469 3.078 11.113 1.00 95.06 106 MET A O 1
ATOM 851 N N . ALA A 1 107 ? -6.329 1.833 11.315 1.00 94.94 107 ALA A N 1
ATOM 852 C CA . ALA A 1 107 ? -5.819 0.677 10.574 1.00 94.94 107 ALA A CA 1
ATOM 853 C C . ALA A 1 107 ? -5.441 1.060 9.137 1.00 94.94 107 ALA A C 1
ATOM 855 O O . ALA A 1 107 ? -4.338 0.754 8.682 1.00 94.94 107 ALA A O 1
ATOM 856 N N . ASN A 1 108 ? -6.305 1.822 8.462 1.00 93.56 108 ASN A N 1
ATOM 857 C CA . ASN A 1 108 ? -6.024 2.365 7.135 1.00 93.56 108 ASN A CA 1
ATOM 858 C C . ASN A 1 108 ? -4.800 3.292 7.132 1.00 93.56 108 ASN A C 1
ATOM 860 O O . ASN A 1 108 ? -3.949 3.184 6.250 1.00 93.56 108 ASN A O 1
ATOM 864 N N . ALA A 1 109 ? -4.656 4.167 8.131 1.00 94.00 109 ALA A N 1
ATOM 865 C CA . ALA A 1 109 ? -3.494 5.050 8.234 1.00 94.00 109 ALA A CA 1
ATOM 866 C C . ALA A 1 109 ? -2.172 4.264 8.356 1.00 94.00 109 ALA A C 1
ATOM 868 O O . ALA A 1 109 ? -1.206 4.571 7.653 1.00 94.00 109 ALA A O 1
ATOM 869 N N . VAL A 1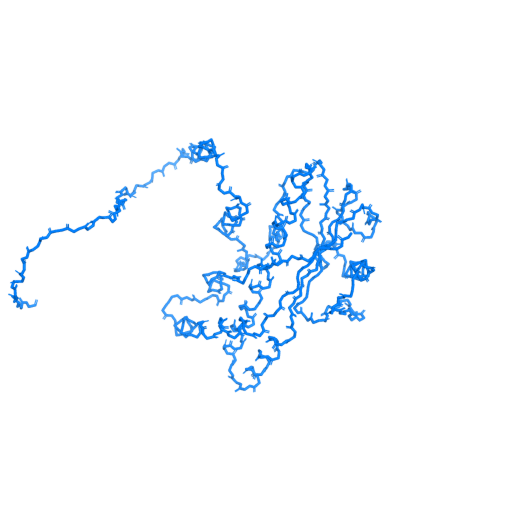 110 ? -2.143 3.221 9.194 1.00 95.44 110 VAL A N 1
ATOM 870 C CA . VAL A 1 110 ? -0.976 2.333 9.342 1.00 95.44 110 VAL A CA 1
ATOM 871 C C . VAL A 1 110 ? -0.698 1.566 8.046 1.00 95.44 110 VAL A C 1
ATOM 873 O O . VAL A 1 110 ? 0.452 1.479 7.614 1.00 95.44 110 VAL A O 1
ATOM 876 N N . PHE A 1 111 ? -1.743 1.048 7.397 1.00 95.38 111 PHE A N 1
ATOM 877 C CA . PHE A 1 111 ? -1.650 0.321 6.132 1.00 95.38 111 PHE A CA 1
ATOM 878 C C . PHE A 1 111 ? -1.030 1.175 5.014 1.00 95.38 111 PHE A C 1
ATOM 880 O O . PHE A 1 111 ? -0.061 0.763 4.370 1.00 95.38 111 PHE A O 1
ATOM 887 N N . PHE A 1 112 ? -1.520 2.403 4.820 1.00 93.75 112 PHE A N 1
ATOM 888 C CA . PHE A 1 112 ? -0.970 3.306 3.808 1.00 93.75 112 PHE A CA 1
ATOM 889 C C . PHE A 1 112 ? 0.463 3.738 4.122 1.00 93.75 112 PHE A C 1
ATOM 891 O O . PHE A 1 112 ? 1.285 3.840 3.206 1.00 93.75 112 PHE A O 1
ATOM 898 N N . GLU A 1 113 ? 0.794 3.965 5.395 1.00 94.75 113 GLU A N 1
ATOM 899 C CA . GLU A 1 113 ? 2.159 4.330 5.766 1.00 94.75 113 GLU A CA 1
ATOM 900 C C . GLU A 1 113 ? 3.143 3.172 5.554 1.00 94.75 113 GLU A C 1
ATOM 902 O O . GLU A 1 113 ? 4.265 3.407 5.109 1.00 94.75 113 GLU A O 1
ATOM 907 N N . ALA A 1 114 ? 2.722 1.920 5.748 1.00 95.62 114 ALA A N 1
ATOM 908 C CA . ALA A 1 114 ? 3.534 0.756 5.399 1.00 95.62 114 ALA A CA 1
ATOM 909 C C . ALA A 1 114 ? 3.856 0.704 3.894 1.00 95.62 114 ALA A C 1
ATOM 911 O O . ALA A 1 114 ? 5.021 0.561 3.511 1.00 95.62 114 ALA A O 1
ATOM 912 N N . SER A 1 115 ? 2.857 0.928 3.032 1.00 95.50 115 SER A N 1
ATOM 913 C CA . SER A 1 115 ? 3.070 1.082 1.584 1.00 95.50 115 SER A CA 1
ATOM 914 C C . SER A 1 115 ? 4.060 2.218 1.274 1.00 95.50 115 SER A C 1
ATOM 916 O O . SER A 1 115 ? 4.994 2.038 0.491 1.00 95.50 115 SER A O 1
ATOM 918 N N . ASN A 1 116 ? 3.923 3.382 1.920 1.00 94.56 116 ASN A N 1
ATOM 919 C CA . ASN A 1 116 ? 4.837 4.513 1.709 1.00 94.56 116 ASN A CA 1
ATOM 920 C C . ASN A 1 116 ? 6.280 4.188 2.119 1.00 94.56 116 ASN A C 1
ATOM 922 O O . ASN A 1 116 ? 7.221 4.540 1.402 1.00 94.56 116 ASN A O 1
ATOM 926 N N . GLN A 1 117 ? 6.470 3.498 3.244 1.00 95.38 117 GLN A N 1
ATOM 927 C CA . GLN A 1 117 ? 7.788 3.049 3.689 1.00 95.38 117 GLN A CA 1
ATOM 928 C C . GLN A 1 117 ? 8.409 2.051 2.706 1.00 95.38 117 GLN A C 1
ATOM 930 O O . GLN A 1 117 ? 9.600 2.153 2.401 1.00 95.38 117 GLN A O 1
ATOM 935 N N . MET A 1 118 ? 7.622 1.103 2.183 1.00 96.62 118 MET A N 1
ATOM 936 C CA . MET A 1 118 ? 8.090 0.182 1.146 1.00 96.62 118 MET A CA 1
ATOM 937 C C . MET A 1 118 ? 8.528 0.944 -0.108 1.00 96.62 118 MET A C 1
ATOM 939 O O . MET A 1 118 ? 9.622 0.702 -0.620 1.00 96.62 118 MET A O 1
ATOM 943 N N . ASN A 1 119 ? 7.724 1.909 -0.554 1.00 95.81 119 ASN A N 1
ATOM 944 C CA . ASN A 1 119 ? 8.023 2.725 -1.728 1.00 95.81 119 ASN A CA 1
ATOM 945 C C . ASN A 1 119 ? 9.307 3.545 -1.547 1.00 95.81 119 ASN A C 1
ATOM 947 O O . ASN A 1 119 ? 10.127 3.612 -2.462 1.00 95.81 119 ASN A O 1
ATOM 951 N N . GLY A 1 120 ? 9.515 4.135 -0.366 1.00 94.31 120 GLY A N 1
ATOM 952 C CA . GLY A 1 120 ? 10.749 4.853 -0.032 1.00 94.31 120 GLY A CA 1
ATOM 953 C C . GLY A 1 120 ? 11.983 3.949 -0.083 1.00 94.31 120 GLY A C 1
ATOM 954 O O . GLY A 1 120 ? 12.991 4.300 -0.698 1.00 94.31 120 GLY A O 1
ATOM 955 N N . LYS A 1 121 ? 11.887 2.739 0.483 1.00 95.12 121 LYS A N 1
ATOM 956 C CA . LYS A 1 121 ? 12.970 1.740 0.449 1.00 95.12 121 LYS A CA 1
ATOM 957 C C . LYS A 1 121 ? 13.268 1.262 -0.974 1.00 95.12 121 LYS A C 1
ATOM 959 O O . LYS A 1 121 ? 14.436 1.162 -1.342 1.00 95.12 121 LYS A O 1
ATOM 964 N N . LEU A 1 122 ? 12.239 1.001 -1.783 1.00 95.25 122 LEU A N 1
ATOM 965 C CA . LEU A 1 122 ? 12.387 0.632 -3.194 1.00 95.25 122 LEU A CA 1
ATOM 966 C C . LEU A 1 122 ? 13.080 1.745 -3.993 1.00 95.25 122 LEU A C 1
ATOM 968 O O . LEU A 1 122 ? 14.041 1.477 -4.714 1.00 95.25 122 LEU A O 1
ATOM 972 N N . ALA A 1 123 ? 12.633 2.991 -3.830 1.00 94.69 123 ALA A N 1
ATOM 973 C CA . ALA A 1 123 ? 13.228 4.142 -4.501 1.00 94.69 123 ALA A CA 1
ATOM 974 C C . ALA A 1 123 ? 14.705 4.314 -4.141 1.00 94.69 123 ALA A C 1
ATOM 976 O O . ALA A 1 123 ? 15.528 4.564 -5.018 1.00 94.69 123 ALA A O 1
ATOM 977 N N . HIS A 1 124 ? 15.051 4.123 -2.865 1.00 92.50 124 HIS A N 1
ATOM 978 C CA . HIS A 1 124 ? 16.435 4.174 -2.413 1.00 92.50 124 HIS A CA 1
ATOM 979 C C . HIS A 1 124 ? 17.294 3.106 -3.106 1.00 92.50 124 HIS A C 1
ATOM 981 O O . HIS A 1 124 ? 18.303 3.448 -3.721 1.00 92.50 124 HIS A O 1
ATOM 987 N N . VAL A 1 125 ? 16.846 1.846 -3.108 1.00 93.25 125 VAL A N 1
ATOM 988 C CA . VAL A 1 125 ? 17.553 0.728 -3.764 1.00 93.25 125 VAL A CA 1
ATOM 989 C C . VAL A 1 125 ? 17.771 0.974 -5.260 1.00 93.25 125 VAL A C 1
ATOM 991 O O . VAL A 1 125 ? 18.805 0.590 -5.804 1.00 93.25 125 VAL A O 1
ATOM 994 N N . LEU A 1 126 ? 16.806 1.589 -5.943 1.00 93.25 126 LEU A N 1
ATOM 995 C CA . LEU A 1 126 ? 16.928 1.908 -7.367 1.00 93.25 126 LEU A CA 1
ATOM 996 C C . LEU A 1 126 ? 17.830 3.118 -7.618 1.00 93.25 126 LEU A C 1
ATOM 998 O O . LEU A 1 126 ? 18.622 3.093 -8.559 1.00 93.25 126 LEU A O 1
ATOM 1002 N N . SER A 1 127 ? 17.796 4.122 -6.740 1.00 92.12 127 SER A N 1
ATOM 1003 C CA . SER A 1 127 ? 18.667 5.295 -6.849 1.00 92.12 127 SER A CA 1
ATOM 1004 C C . SER A 1 127 ? 20.151 4.935 -6.741 1.00 92.12 127 SER A C 1
ATOM 1006 O O . SER A 1 127 ? 20.968 5.492 -7.470 1.00 92.12 127 SER A O 1
ATOM 1008 N N . GLU A 1 128 ? 20.502 3.932 -5.925 1.00 93.19 128 GLU A N 1
ATOM 1009 C CA . GLU A 1 128 ? 21.869 3.391 -5.839 1.00 93.19 128 GLU A CA 1
ATOM 1010 C C . GLU A 1 128 ? 22.339 2.750 -7.158 1.00 93.19 128 GLU A C 1
ATOM 1012 O O . GLU A 1 128 ? 23.536 2.576 -7.375 1.00 93.19 128 GLU A O 1
ATOM 1017 N N . ARG A 1 129 ? 21.403 2.424 -8.058 1.00 93.06 129 ARG A N 1
ATOM 1018 C CA . ARG A 1 129 ? 21.649 1.869 -9.398 1.00 93.06 129 ARG A CA 1
ATOM 1019 C C . ARG A 1 129 ? 21.530 2.917 -10.508 1.00 93.06 129 ARG A C 1
ATOM 1021 O O . ARG A 1 129 ? 21.601 2.555 -11.677 1.00 93.06 129 ARG A O 1
ATOM 1028 N N . GLY A 1 130 ? 21.324 4.190 -10.162 1.00 93.44 130 GLY A N 1
ATOM 1029 C CA . GLY A 1 130 ? 21.080 5.259 -11.133 1.00 93.44 130 GLY A CA 1
ATOM 1030 C C . GLY A 1 130 ? 19.711 5.182 -11.817 1.00 93.44 130 GLY A C 1
ATOM 1031 O O . GLY A 1 130 ? 19.547 5.752 -12.889 1.00 93.44 130 GLY A O 1
ATOM 1032 N N . LEU A 1 131 ? 18.747 4.470 -11.223 1.00 94.00 131 LEU A N 1
ATOM 1033 C CA . LEU A 1 131 ? 17.374 4.365 -11.715 1.00 94.00 131 LEU A CA 1
ATOM 1034 C C . LEU A 1 131 ? 16.426 5.162 -10.819 1.00 94.00 131 LEU A C 1
ATOM 1036 O O . LEU A 1 131 ? 16.584 5.213 -9.596 1.00 94.00 131 LEU A O 1
ATOM 1040 N N . HIS A 1 132 ? 15.393 5.735 -11.423 1.00 94.75 132 HIS A N 1
ATOM 1041 C CA . HIS A 1 132 ? 14.356 6.481 -10.726 1.00 94.75 132 HIS A CA 1
ATOM 1042 C C . HIS A 1 132 ? 12.976 5.920 -11.056 1.00 94.75 132 HIS A C 1
ATOM 1044 O O . HIS A 1 132 ? 12.745 5.412 -12.151 1.00 94.75 132 HIS A O 1
ATOM 1050 N N . LEU A 1 133 ? 12.067 5.993 -10.083 1.00 94.25 133 LEU A N 1
ATOM 1051 C CA . LEU A 1 133 ? 10.693 5.526 -10.236 1.00 94.25 133 LEU A CA 1
ATOM 1052 C C . LEU A 1 133 ? 9.823 6.583 -10.920 1.00 94.25 133 LEU A C 1
ATOM 1054 O O . LEU A 1 133 ? 9.961 7.781 -10.655 1.00 94.25 133 LEU A O 1
ATOM 1058 N N . THR A 1 134 ? 8.871 6.127 -11.731 1.00 93.12 134 THR A N 1
ATOM 1059 C CA . THR A 1 134 ? 7.721 6.935 -12.154 1.00 93.12 134 THR A CA 1
ATOM 1060 C C . THR A 1 134 ? 6.855 7.320 -10.948 1.00 93.12 134 THR A C 1
ATOM 1062 O O . THR A 1 134 ? 7.085 6.890 -9.816 1.00 93.12 134 THR A O 1
ATOM 1065 N N . LYS A 1 135 ? 5.771 8.065 -11.193 1.00 90.75 135 LYS A N 1
ATOM 1066 C CA . LYS A 1 135 ? 4.642 8.080 -10.252 1.00 90.75 135 LYS A CA 1
ATOM 1067 C C . LYS A 1 135 ? 4.089 6.664 -10.032 1.00 90.75 135 LYS A C 1
ATOM 1069 O O . LYS A 1 135 ? 4.298 5.772 -10.862 1.00 90.75 135 LYS A O 1
ATOM 1074 N N . ARG A 1 136 ? 3.356 6.481 -8.934 1.00 92.50 136 ARG A N 1
ATOM 1075 C CA . ARG A 1 136 ? 2.626 5.242 -8.646 1.00 92.50 136 ARG A CA 1
ATOM 1076 C C . ARG A 1 136 ? 1.454 5.086 -9.611 1.00 92.50 136 ARG A C 1
ATOM 1078 O O . ARG A 1 136 ? 0.713 6.043 -9.819 1.00 92.50 136 ARG A O 1
ATOM 1085 N N . TYR A 1 137 ? 1.258 3.878 -10.124 1.00 93.56 137 TYR A N 1
ATOM 1086 C CA . TYR A 1 137 ? 0.055 3.492 -10.853 1.00 93.56 137 TYR A CA 1
ATOM 1087 C C . TYR A 1 137 ? -0.684 2.406 -10.077 1.00 93.56 137 TYR A C 1
ATOM 1089 O O . TYR A 1 137 ? -0.090 1.393 -9.709 1.00 93.56 137 TYR A O 1
ATOM 1097 N N . ALA A 1 138 ? -1.973 2.610 -9.827 1.00 93.44 138 ALA A N 1
ATOM 1098 C CA . ALA A 1 138 ? -2.843 1.612 -9.222 1.00 93.44 138 ALA A CA 1
ATOM 1099 C C . ALA A 1 138 ? -4.090 1.424 -10.087 1.00 93.44 138 ALA A C 1
ATOM 1101 O O . ALA A 1 138 ? -4.529 2.335 -10.787 1.00 93.44 138 ALA A O 1
ATOM 1102 N N . ALA A 1 139 ? -4.644 0.219 -10.063 1.00 93.38 139 ALA A N 1
ATOM 1103 C CA . ALA A 1 139 ? -5.820 -0.097 -10.853 1.00 93.38 139 ALA A CA 1
ATOM 1104 C C . ALA A 1 139 ? -7.040 0.710 -10.378 1.00 93.38 139 ALA A C 1
ATOM 1106 O O . ALA A 1 139 ? -7.259 0.862 -9.179 1.00 93.38 139 ALA A O 1
ATOM 1107 N N . GLY A 1 140 ? -7.829 1.228 -11.320 1.00 89.75 140 GLY A N 1
ATOM 1108 C CA . GLY A 1 140 ? -8.950 2.126 -11.031 1.00 89.75 140 GLY A CA 1
ATOM 1109 C C . GLY A 1 140 ? -8.553 3.595 -10.840 1.00 89.75 140 GLY A C 1
ATOM 1110 O O . GLY A 1 140 ? -9.439 4.439 -10.721 1.00 89.75 140 GLY A O 1
ATOM 1111 N N . GLU A 1 141 ? -7.256 3.932 -10.848 1.00 87.81 141 GLU A N 1
ATOM 1112 C CA . GLU A 1 141 ? -6.786 5.321 -10.850 1.00 87.81 141 GLU A CA 1
ATOM 1113 C C . GLU A 1 141 ? -6.567 5.821 -12.293 1.00 87.81 141 GLU A C 1
ATOM 1115 O O . GLU A 1 141 ? -5.817 5.234 -13.077 1.00 87.81 141 GLU A O 1
ATOM 1120 N N . GLY A 1 142 ? -7.184 6.955 -12.642 1.00 85.50 142 GLY A N 1
ATOM 1121 C CA . GLY A 1 142 ? -7.022 7.585 -13.956 1.00 85.50 142 GLY A CA 1
ATOM 1122 C C . GLY A 1 142 ? -7.452 6.670 -15.108 1.00 85.50 142 GLY A C 1
ATOM 1123 O O . GLY A 1 142 ? -8.594 6.227 -15.160 1.00 85.50 142 GLY A O 1
ATOM 1124 N N . GLU A 1 143 ? -6.532 6.400 -16.036 1.00 86.50 143 GLU A N 1
ATOM 1125 C CA . GLU A 1 143 ? -6.766 5.530 -17.200 1.00 86.50 143 GLU A CA 1
ATOM 1126 C C . GLU A 1 143 ? -6.381 4.060 -16.951 1.00 86.50 143 GLU A C 1
ATOM 1128 O O . GLU A 1 143 ? -6.449 3.243 -17.868 1.00 86.50 143 GLU A O 1
ATOM 1133 N N . VAL A 1 144 ? -5.959 3.693 -15.733 1.00 93.06 144 VAL A N 1
ATOM 1134 C CA . VAL A 1 144 ? -5.535 2.321 -15.418 1.00 93.06 144 VAL A CA 1
ATOM 1135 C C . VAL A 1 144 ? -6.770 1.452 -15.131 1.00 93.06 144 VAL A C 1
ATOM 1137 O O . VAL A 1 144 ? -7.440 1.662 -14.116 1.00 93.06 144 VAL A O 1
ATOM 1140 N N . PRO A 1 145 ? -7.098 0.452 -15.970 1.00 94.06 145 PRO A N 1
ATOM 1141 C CA . PRO A 1 145 ? -8.306 -0.348 -15.785 1.00 94.06 145 PRO A CA 1
ATOM 1142 C C . PRO A 1 145 ? -8.187 -1.297 -14.584 1.00 94.06 145 PRO A C 1
ATOM 1144 O O . PRO A 1 145 ? -7.102 -1.780 -14.265 1.00 94.06 145 PRO A O 1
ATOM 1147 N N . LEU A 1 146 ? -9.317 -1.636 -13.948 1.00 94.50 146 LEU A N 1
ATOM 1148 C CA . LEU A 1 146 ? -9.349 -2.560 -12.799 1.00 94.50 146 LEU A CA 1
ATOM 1149 C C . LEU A 1 146 ? -8.774 -3.951 -13.113 1.00 94.50 146 LEU A C 1
ATOM 1151 O O . LEU A 1 146 ? -8.199 -4.588 -12.232 1.00 94.50 146 LEU A O 1
ATOM 1155 N N . SER A 1 147 ? -8.865 -4.395 -14.369 1.00 94.62 147 SER A N 1
ATOM 1156 C CA . SER A 1 147 ? -8.321 -5.677 -14.831 1.00 94.62 147 SER A CA 1
ATOM 1157 C C . SER A 1 147 ? -6.802 -5.795 -14.668 1.00 94.62 147 SER A C 1
ATOM 1159 O O . SER A 1 147 ? -6.288 -6.909 -14.601 1.00 94.62 147 SER A O 1
ATOM 1161 N N . VAL A 1 148 ? -6.077 -4.674 -14.551 1.00 95.94 148 VAL A N 1
ATOM 1162 C CA . VAL A 1 148 ? -4.631 -4.661 -14.270 1.00 95.94 148 VAL A CA 1
ATOM 1163 C C . VAL A 1 148 ? -4.298 -5.367 -12.954 1.00 95.94 148 VAL A C 1
ATOM 1165 O O . VAL A 1 148 ? -3.218 -5.940 -12.839 1.00 95.94 148 VAL A O 1
ATOM 1168 N N . GLN A 1 149 ? -5.217 -5.413 -11.982 1.00 96.38 149 GLN A N 1
ATOM 1169 C CA . GLN A 1 149 ? -4.968 -6.132 -10.728 1.00 96.38 149 GLN A CA 1
ATOM 1170 C C . GLN A 1 149 ? -4.677 -7.614 -10.950 1.00 96.38 149 GLN A C 1
ATOM 1172 O O . GLN A 1 149 ? -3.780 -8.144 -10.300 1.00 96.38 149 GLN A O 1
ATOM 1177 N N . ALA A 1 150 ? -5.378 -8.263 -11.887 1.00 96.44 150 ALA A N 1
ATOM 1178 C CA . ALA A 1 150 ? -5.128 -9.665 -12.217 1.00 96.44 150 ALA A CA 1
ATOM 1179 C C . ALA A 1 150 ? -3.713 -9.854 -12.769 1.00 96.44 150 ALA A C 1
ATOM 1181 O O . ALA A 1 150 ? -2.986 -10.727 -12.317 1.00 96.44 150 ALA A O 1
ATOM 1182 N N . ILE A 1 151 ? -3.281 -8.952 -13.653 1.00 96.00 151 ILE A N 1
ATOM 1183 C CA . ILE A 1 151 ? -1.951 -8.990 -14.273 1.00 96.00 151 ILE A CA 1
ATOM 1184 C C . ILE A 1 151 ? -0.849 -8.885 -13.213 1.00 96.00 151 ILE A C 1
ATOM 1186 O O . ILE A 1 151 ? 0.094 -9.674 -13.218 1.00 96.00 151 ILE A O 1
ATOM 1190 N N . ILE A 1 152 ? -0.974 -7.925 -12.290 1.00 97.06 152 ILE A N 1
ATOM 1191 C CA . ILE A 1 152 ? 0.003 -7.736 -11.210 1.00 97.06 152 ILE A CA 1
ATOM 1192 C C . ILE A 1 152 ? -0.007 -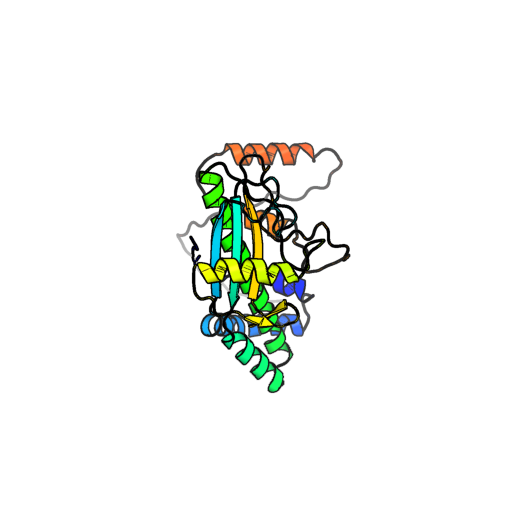8.950 -10.275 1.00 97.06 152 ILE A C 1
ATOM 1194 O O . ILE A 1 152 ? 1.058 -9.454 -9.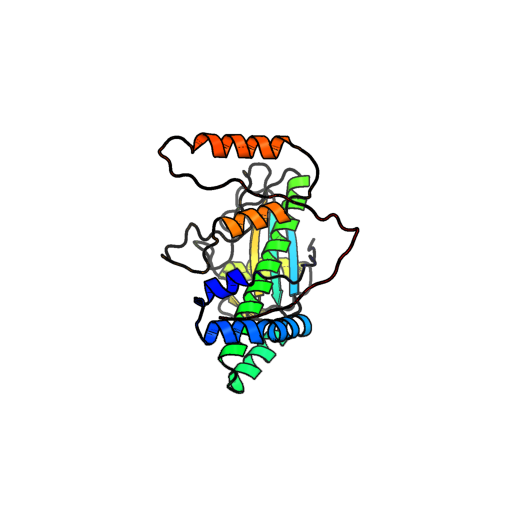918 1.00 97.06 152 ILE A O 1
ATOM 1198 N N . LEU A 1 153 ? -1.194 -9.421 -9.877 1.00 96.69 153 LEU A N 1
ATOM 1199 C CA . LEU A 1 153 ? -1.316 -10.521 -8.928 1.00 96.69 153 LEU A CA 1
ATOM 1200 C C . LEU A 1 153 ? -0.752 -11.825 -9.489 1.00 96.69 153 LEU A C 1
ATOM 1202 O O . LEU A 1 153 ? 0.005 -12.499 -8.794 1.00 96.69 153 LEU A O 1
ATOM 1206 N N . ASP A 1 154 ? -1.095 -12.158 -10.731 1.00 95.62 154 ASP A N 1
ATOM 1207 C CA . ASP A 1 154 ? -0.637 -13.375 -11.396 1.00 95.62 154 ASP A CA 1
ATOM 1208 C C . ASP A 1 154 ? 0.888 -13.375 -11.499 1.00 95.62 154 ASP A C 1
ATOM 1210 O O . ASP A 1 154 ? 1.532 -14.348 -11.108 1.00 95.62 154 ASP A O 1
ATOM 1214 N N . ALA A 1 155 ? 1.477 -12.252 -11.925 1.00 95.69 155 ALA A N 1
ATOM 1215 C CA . ALA A 1 155 ? 2.925 -12.096 -11.999 1.00 95.69 155 ALA A CA 1
ATOM 1216 C C . ALA A 1 155 ? 3.599 -12.290 -10.631 1.00 95.69 155 ALA A C 1
ATOM 1218 O O . ALA A 1 155 ? 4.582 -13.024 -10.537 1.00 95.69 155 ALA A O 1
ATOM 1219 N N . LEU A 1 156 ? 3.064 -11.699 -9.558 1.00 96.69 156 LEU A N 1
ATOM 1220 C CA . LEU A 1 156 ? 3.610 -11.883 -8.209 1.00 96.69 156 LEU A CA 1
ATOM 1221 C C . LEU A 1 156 ? 3.450 -13.325 -7.699 1.00 96.69 156 LEU A C 1
ATOM 1223 O O . LEU A 1 156 ? 4.378 -13.856 -7.085 1.00 96.69 156 LEU A O 1
ATOM 1227 N N . LYS A 1 157 ? 2.319 -13.979 -7.996 1.00 95.81 157 LYS A N 1
ATOM 1228 C CA . LYS A 1 157 ? 2.045 -15.370 -7.603 1.00 95.81 157 LYS A CA 1
ATOM 1229 C C . LYS A 1 157 ? 2.942 -16.392 -8.302 1.00 95.81 157 LYS A C 1
ATOM 1231 O O . LYS A 1 157 ? 3.154 -17.474 -7.764 1.00 95.81 157 LYS A O 1
ATOM 1236 N N . THR A 1 158 ? 3.533 -16.051 -9.451 1.00 95.19 158 THR A N 1
ATOM 1237 C CA . THR A 1 158 ? 4.573 -16.902 -10.062 1.00 95.19 158 THR A CA 1
ATOM 1238 C C . THR A 1 158 ? 5.855 -16.984 -9.229 1.00 95.19 158 THR A C 1
ATOM 1240 O O . THR A 1 158 ? 6.610 -17.946 -9.361 1.00 95.19 158 THR A O 1
ATOM 1243 N N . GLU A 1 159 ? 6.110 -15.993 -8.370 1.00 94.75 159 GLU A N 1
ATOM 1244 C CA . GLU A 1 159 ? 7.335 -15.910 -7.571 1.00 94.75 159 GLU A CA 1
ATOM 1245 C C . GLU A 1 159 ? 7.143 -16.375 -6.124 1.00 94.75 159 GLU A C 1
ATOM 1247 O O . GLU A 1 159 ? 8.102 -16.828 -5.499 1.00 94.75 159 GLU A O 1
ATOM 1252 N N . THR A 1 160 ? 5.932 -16.248 -5.574 1.00 94.69 160 THR A N 1
ATOM 1253 C CA . THR A 1 160 ? 5.603 -16.680 -4.210 1.00 94.69 160 THR A CA 1
ATOM 1254 C C . THR A 1 160 ? 4.102 -16.842 -4.016 1.00 94.69 160 THR A C 1
ATOM 1256 O O . THR A 1 160 ? 3.304 -16.149 -4.638 1.00 94.69 160 THR A O 1
ATOM 1259 N N . GLU A 1 161 ? 3.713 -17.670 -3.052 1.00 93.31 161 GLU A N 1
ATOM 1260 C CA . GLU A 1 161 ? 2.345 -17.668 -2.538 1.00 93.31 161 GLU A CA 1
ATOM 1261 C C . GLU A 1 161 ? 2.046 -16.333 -1.839 1.00 93.31 161 GLU A C 1
ATOM 1263 O O . GLU A 1 161 ? 2.847 -15.850 -1.030 1.00 93.31 161 GLU A O 1
ATOM 1268 N N . LEU A 1 162 ? 0.896 -15.740 -2.165 1.00 93.38 162 LEU A N 1
ATOM 1269 C CA . LEU A 1 162 ? 0.350 -14.545 -1.525 1.00 93.38 162 LEU A CA 1
ATOM 1270 C C . LEU A 1 162 ? -1.090 -14.834 -1.103 1.00 93.38 162 LEU A C 1
ATOM 1272 O O . LEU A 1 162 ? -1.908 -15.244 -1.930 1.00 93.38 162 LEU A O 1
ATOM 1276 N N . GLU A 1 163 ? -1.404 -14.568 0.164 1.00 91.31 163 GLU A N 1
ATOM 1277 C CA . GLU A 1 163 ? -2.739 -14.739 0.752 1.00 91.31 163 GLU A CA 1
ATOM 1278 C C . GLU A 1 163 ? -3.698 -13.615 0.331 1.00 91.31 163 GLU A C 1
ATOM 1280 O O . GLU A 1 163 ? -4.207 -12.849 1.146 1.00 91.31 163 GLU A O 1
ATOM 1285 N N . VAL A 1 164 ? -3.929 -13.500 -0.974 1.00 93.38 164 VAL A N 1
ATOM 1286 C CA . VAL A 1 164 ? -4.891 -12.567 -1.554 1.00 93.38 164 VAL A CA 1
ATOM 1287 C C . VAL A 1 164 ? -5.545 -13.186 -2.777 1.00 93.38 164 VAL A C 1
ATOM 1289 O O . VAL A 1 164 ? -4.906 -13.884 -3.573 1.00 93.38 164 VAL A O 1
ATOM 1292 N N . ASN A 1 165 ? -6.830 -12.914 -2.942 1.00 93.69 165 ASN A N 1
ATOM 1293 C CA . ASN A 1 165 ? -7.610 -13.342 -4.091 1.00 93.69 165 ASN A CA 1
ATOM 1294 C C . ASN A 1 165 ? -8.249 -12.145 -4.786 1.00 93.69 165 ASN A C 1
ATOM 1296 O O . ASN A 1 165 ? -8.418 -11.081 -4.196 1.00 93.69 165 ASN A O 1
ATOM 1300 N N . LEU A 1 166 ? -8.598 -12.344 -6.054 1.00 95.50 166 LEU A N 1
ATOM 1301 C CA . LEU A 1 166 ? -9.411 -11.414 -6.821 1.00 95.50 166 LEU A CA 1
ATOM 1302 C C . LEU A 1 166 ? -10.781 -12.036 -7.058 1.00 95.50 166 LEU A C 1
ATOM 1304 O O . LEU A 1 166 ? -10.887 -13.182 -7.498 1.00 95.50 166 LEU A O 1
ATOM 1308 N N . THR A 1 167 ? -11.829 -11.267 -6.795 1.00 95.06 167 THR A N 1
ATOM 1309 C CA . THR A 1 167 ? -13.188 -11.637 -7.195 1.00 95.06 167 THR A CA 1
ATOM 1310 C C . THR A 1 167 ? -13.358 -11.522 -8.713 1.00 95.06 167 THR A C 1
ATOM 1312 O O . THR A 1 167 ? -12.527 -10.935 -9.411 1.00 95.06 167 THR A O 1
ATOM 1315 N N . SER A 1 168 ? -14.482 -12.014 -9.244 1.00 92.69 168 SER A N 1
ATOM 1316 C CA . SER A 1 168 ? -14.828 -11.872 -10.669 1.00 92.69 168 SER A CA 1
ATOM 1317 C C . SER A 1 168 ? -14.928 -10.416 -11.142 1.00 92.69 168 SER A C 1
ATOM 1319 O O . SER A 1 168 ? -14.808 -10.156 -12.335 1.00 92.69 168 SER A O 1
ATOM 1321 N N . ASN A 1 169 ? -15.121 -9.473 -10.215 1.00 93.62 169 ASN A N 1
ATOM 1322 C CA . ASN A 1 169 ? -15.172 -8.036 -10.481 1.00 93.62 169 ASN A CA 1
ATOM 1323 C C . ASN A 1 169 ? -13.842 -7.327 -10.171 1.00 93.62 169 ASN A C 1
ATOM 1325 O O . ASN A 1 169 ? -13.816 -6.106 -10.046 1.00 93.62 169 ASN A O 1
ATOM 1329 N N . TYR A 1 170 ? -12.746 -8.080 -10.032 1.00 95.00 170 TYR A N 1
ATOM 1330 C CA . TYR A 1 170 ? -11.408 -7.576 -9.712 1.00 95.00 170 TYR A CA 1
ATOM 1331 C C . TYR A 1 170 ? -11.293 -6.886 -8.342 1.00 95.00 170 TYR A C 1
ATOM 1333 O O . TYR A 1 170 ? -10.427 -6.041 -8.156 1.00 95.00 170 TYR A O 1
ATOM 1341 N N . MET A 1 171 ? -12.128 -7.231 -7.361 1.00 94.31 171 MET A N 1
ATOM 1342 C CA . MET A 1 171 ? -11.934 -6.748 -5.984 1.00 94.31 171 MET A CA 1
ATOM 1343 C C . MET A 1 171 ? -10.956 -7.650 -5.238 1.00 94.31 171 MET A C 1
ATOM 1345 O O . MET A 1 171 ? -11.036 -8.868 -5.390 1.00 94.31 171 MET A O 1
ATOM 1349 N N . LEU A 1 172 ? -10.062 -7.064 -4.439 1.00 94.31 172 LEU A N 1
ATOM 1350 C CA . LEU A 1 172 ? -9.110 -7.813 -3.621 1.00 94.31 172 LEU A CA 1
ATOM 1351 C C . LEU A 1 172 ? -9.762 -8.331 -2.336 1.00 94.31 172 LEU A C 1
ATOM 1353 O O . LEU A 1 172 ? -10.503 -7.611 -1.669 1.00 94.31 172 LEU A O 1
ATOM 1357 N N . GLU A 1 173 ? -9.431 -9.568 -1.977 1.00 91.12 173 GLU A N 1
ATOM 1358 C CA . GLU A 1 173 ? -9.811 -10.204 -0.718 1.00 91.12 173 GLU A CA 1
ATOM 1359 C C . GLU A 1 173 ? -8.553 -10.750 -0.021 1.00 91.12 173 GLU A C 1
ATOM 1361 O O . GLU A 1 173 ? -7.898 -11.624 -0.597 1.00 91.12 173 GLU A O 1
ATOM 1366 N N . PRO A 1 174 ? -8.199 -10.273 1.191 1.00 89.50 174 PRO A N 1
ATOM 1367 C CA . PRO A 1 174 ? -8.964 -9.349 2.038 1.00 89.50 174 PRO A CA 1
ATOM 1368 C C . PRO A 1 174 ? -8.995 -7.909 1.499 1.00 89.50 174 PRO A C 1
ATOM 1370 O O . PRO A 1 174 ? -8.096 -7.495 0.770 1.00 89.50 174 PRO A O 1
ATOM 1373 N N . GLU A 1 175 ? -10.014 -7.144 1.903 1.00 84.38 175 GLU A N 1
ATOM 1374 C CA . GLU A 1 175 ? -10.273 -5.772 1.427 1.00 84.38 175 GLU A CA 1
ATOM 1375 C C . GLU A 1 175 ? -9.145 -4.780 1.755 1.00 84.38 175 GLU A C 1
ATOM 1377 O O . GLU A 1 175 ? -8.875 -3.869 0.976 1.00 84.38 175 GLU A O 1
ATOM 1382 N N . HIS A 1 176 ? -8.423 -4.993 2.862 1.00 90.12 176 HIS A N 1
ATOM 1383 C CA . HIS A 1 176 ? -7.194 -4.264 3.184 1.00 90.12 176 HIS A CA 1
ATOM 1384 C C . HIS A 1 176 ? -5.996 -4.863 2.439 1.00 90.12 176 HIS A C 1
ATOM 1386 O O . HIS A 1 176 ? -4.998 -5.262 3.040 1.00 90.12 176 HIS A O 1
ATOM 1392 N N . SER A 1 177 ? -6.107 -4.928 1.115 1.00 94.56 177 SER A N 1
ATOM 1393 C CA . SER A 1 177 ? -5.028 -5.301 0.207 1.00 94.56 177 SER A CA 1
ATOM 1394 C C . SER A 1 177 ? -4.941 -4.294 -0.926 1.00 94.56 177 SER A C 1
ATOM 1396 O O . SER A 1 177 ? -5.944 -3.744 -1.372 1.00 94.56 177 SER A O 1
ATOM 1398 N N . MET A 1 178 ? -3.731 -4.060 -1.417 1.00 95.88 178 MET A N 1
ATOM 1399 C CA . MET A 1 178 ? -3.489 -3.184 -2.552 1.00 95.88 178 MET A CA 1
ATOM 1400 C C . MET A 1 178 ? -2.428 -3.772 -3.474 1.00 95.88 178 MET A C 1
ATOM 1402 O O . MET A 1 178 ? -1.411 -4.311 -3.029 1.00 95.88 178 MET A O 1
ATOM 1406 N N . LEU A 1 179 ? -2.668 -3.598 -4.770 1.00 97.50 179 LEU A N 1
ATOM 1407 C CA . LEU A 1 179 ? -1.730 -3.882 -5.843 1.00 97.50 179 LEU A CA 1
ATOM 1408 C C . LEU A 1 179 ? -1.486 -2.605 -6.628 1.00 97.50 179 LEU A C 1
ATOM 1410 O O . LEU A 1 179 ? -2.412 -1.856 -6.941 1.00 97.50 179 LEU A O 1
ATOM 1414 N N . TYR A 1 180 ? -0.225 -2.351 -6.934 1.00 97.19 180 TYR A N 1
ATOM 1415 C CA . TYR A 1 180 ? 0.188 -1.181 -7.692 1.00 97.19 180 TYR A CA 1
ATOM 1416 C C . TYR A 1 180 ? 1.558 -1.426 -8.310 1.00 97.19 180 TYR A C 1
ATOM 1418 O O . TYR A 1 180 ? 2.228 -2.409 -7.997 1.00 97.19 180 TYR A O 1
ATOM 1426 N N . TYR A 1 181 ? 1.980 -0.536 -9.198 1.00 96.94 181 TYR A N 1
ATOM 1427 C CA . TYR A 1 181 ? 3.256 -0.665 -9.880 1.00 96.94 181 TYR A CA 1
ATOM 1428 C C . TYR A 1 181 ? 3.926 0.683 -10.130 1.00 96.94 181 TYR A C 1
ATOM 1430 O O . TYR A 1 181 ? 3.304 1.750 -10.072 1.00 96.94 181 TYR A O 1
ATOM 1438 N N . PHE A 1 182 ? 5.220 0.607 -10.422 1.00 96.12 182 PHE A N 1
ATOM 1439 C CA . PHE A 1 182 ? 6.030 1.710 -10.915 1.00 96.12 182 PHE A CA 1
ATOM 1440 C C . PHE A 1 182 ? 6.830 1.265 -12.135 1.00 96.12 182 PHE A C 1
ATOM 1442 O O . PHE A 1 182 ? 7.304 0.131 -12.186 1.00 96.12 182 PHE A O 1
ATOM 1449 N N . GLY A 1 183 ? 7.054 2.182 -13.070 1.00 95.62 183 GLY A N 1
ATOM 1450 C CA . GLY A 1 183 ? 8.156 2.060 -14.015 1.00 95.62 183 GLY A CA 1
ATOM 1451 C C . GLY A 1 183 ? 9.452 2.539 -13.366 1.00 95.62 183 GLY A C 1
ATOM 1452 O O . GLY A 1 183 ? 9.422 3.407 -12.490 1.00 95.62 183 GLY A O 1
ATOM 1453 N N . ALA A 1 184 ? 10.584 1.987 -13.785 1.00 95.44 184 ALA A N 1
ATOM 1454 C CA . ALA A 1 184 ? 11.905 2.397 -13.334 1.00 95.44 184 ALA A CA 1
ATOM 1455 C C . ALA A 1 184 ? 12.851 2.567 -14.526 1.00 95.44 184 ALA A C 1
ATOM 1457 O O . ALA A 1 184 ? 12.951 1.682 -15.376 1.00 95.44 184 ALA A O 1
ATOM 1458 N N . ASP A 1 185 ? 13.529 3.711 -14.591 1.00 95.56 185 ASP A N 1
ATOM 1459 C CA . ASP A 1 185 ? 14.472 4.037 -15.661 1.00 95.56 185 ASP A CA 1
ATOM 1460 C C . ASP A 1 185 ? 15.475 5.119 -15.227 1.00 95.56 185 ASP A C 1
ATOM 1462 O O . ASP A 1 185 ? 15.210 5.887 -14.300 1.00 95.56 185 ASP A O 1
ATOM 1466 N N . ALA A 1 186 ? 16.621 5.207 -15.904 1.00 93.75 186 ALA A N 1
ATOM 1467 C CA . ALA A 1 186 ? 17.636 6.232 -15.656 1.00 93.75 186 ALA A CA 1
ATOM 1468 C C . ALA A 1 186 ? 17.210 7.619 -16.167 1.00 93.75 186 ALA A C 1
ATOM 1470 O O . ALA A 1 186 ? 17.646 8.637 -15.632 1.00 93.75 186 ALA A O 1
ATOM 1471 N N . GLY A 1 187 ? 16.353 7.673 -17.195 1.00 89.25 187 GLY A N 1
ATOM 1472 C CA . GLY A 1 187 ? 15.876 8.928 -17.784 1.00 89.25 187 GLY A CA 1
ATOM 1473 C C . GLY A 1 187 ? 14.797 9.656 -16.974 1.00 89.25 187 GLY A C 1
ATOM 1474 O O . GLY A 1 187 ? 14.411 10.768 -17.336 1.00 89.25 187 GLY A O 1
ATOM 1475 N N . ILE A 1 188 ? 14.285 9.050 -15.899 1.00 89.56 188 ILE A N 1
ATOM 1476 C CA . ILE A 1 188 ? 13.197 9.623 -15.104 1.00 89.56 188 ILE A CA 1
ATOM 1477 C C . ILE A 1 188 ? 13.743 10.679 -14.140 1.00 89.56 188 ILE A C 1
ATOM 1479 O O . ILE A 1 188 ? 14.604 10.412 -13.304 1.00 89.56 188 ILE A O 1
ATOM 1483 N N . THR A 1 189 ? 13.190 11.888 -14.207 1.00 76.69 189 THR A N 1
ATOM 1484 C CA . THR A 1 189 ? 13.423 12.918 -13.191 1.00 76.69 189 THR A CA 1
ATOM 1485 C C . THR A 1 189 ? 12.623 12.561 -11.944 1.00 76.69 189 THR A C 1
ATOM 1487 O O . THR A 1 189 ? 11.409 12.428 -12.035 1.00 76.69 189 THR A O 1
ATOM 1490 N N . GLY A 1 190 ? 13.288 12.379 -10.800 1.00 67.00 190 GLY A N 1
ATOM 1491 C CA . GLY A 1 190 ? 12.678 11.831 -9.582 1.00 67.00 190 GLY A CA 1
ATOM 1492 C C . GLY A 1 190 ? 11.284 12.385 -9.257 1.00 67.00 190 GLY A C 1
ATOM 1493 O O . GLY A 1 190 ? 11.101 13.592 -9.103 1.00 67.00 190 GLY A O 1
ATOM 1494 N N . HIS A 1 191 ? 10.313 11.481 -9.127 1.00 70.19 191 HIS A N 1
ATOM 1495 C CA . HIS A 1 191 ? 8.944 11.781 -8.714 1.00 70.19 191 HIS A CA 1
ATOM 1496 C C . HIS A 1 191 ? 8.704 11.357 -7.261 1.00 70.19 191 HIS A C 1
ATOM 1498 O O . HIS A 1 191 ? 9.408 10.503 -6.718 1.00 70.19 191 HIS A O 1
ATOM 1504 N N . SER A 1 192 ? 7.679 11.938 -6.630 1.00 77.19 192 SER A N 1
ATOM 1505 C CA . SER A 1 192 ? 7.182 11.412 -5.358 1.00 77.19 192 SER A CA 1
ATOM 1506 C C . SER A 1 192 ? 6.672 9.987 -5.559 1.00 77.19 192 SER A C 1
ATOM 1508 O O . SER A 1 192 ? 5.949 9.701 -6.512 1.00 77.19 192 SER A O 1
ATOM 1510 N N . THR A 1 193 ? 7.032 9.098 -4.638 1.00 79.94 193 THR A N 1
ATOM 1511 C CA . THR A 1 193 ? 6.553 7.710 -4.614 1.00 79.94 193 THR A CA 1
ATOM 1512 C C . THR A 1 193 ? 5.304 7.529 -3.750 1.00 79.94 193 THR A C 1
ATOM 1514 O O . THR A 1 193 ? 4.780 6.417 -3.620 1.00 79.94 193 THR A O 1
ATOM 1517 N N . ARG A 1 194 ? 4.828 8.626 -3.149 1.00 80.06 194 ARG A N 1
ATOM 1518 C CA . ARG A 1 194 ? 3.526 8.707 -2.485 1.00 80.06 194 ARG A CA 1
ATOM 1519 C C . ARG A 1 194 ? 2.421 8.858 -3.530 1.00 80.06 194 ARG A C 1
ATOM 1521 O O . ARG A 1 194 ? 2.681 9.183 -4.687 1.00 80.06 194 ARG A O 1
ATOM 1528 N N . HIS A 1 195 ? 1.187 8.597 -3.112 1.00 78.38 195 HIS A N 1
ATOM 1529 C CA . HIS A 1 195 ? 0.022 8.849 -3.953 1.00 78.38 195 HIS A CA 1
ATOM 1530 C C . HIS A 1 195 ? -0.073 10.340 -4.310 1.00 78.38 195 HIS A C 1
ATOM 1532 O O . HIS A 1 195 ? 0.190 11.200 -3.470 1.00 78.38 195 HIS A O 1
ATOM 1538 N N . ASP A 1 196 ? -0.440 10.635 -5.555 1.00 77.38 196 ASP A N 1
ATOM 1539 C CA . ASP A 1 196 ? -0.542 12.001 -6.057 1.00 77.38 196 ASP A CA 1
ATOM 1540 C C . ASP A 1 196 ? -2.000 12.473 -6.058 1.00 77.38 196 ASP A C 1
ATOM 1542 O O . ASP A 1 196 ? -2.785 12.157 -6.952 1.00 77.38 196 ASP A O 1
ATOM 1546 N N . CYS A 1 197 ? -2.354 13.280 -5.057 1.00 78.56 197 CYS A N 1
ATOM 1547 C CA . CYS A 1 197 ? -3.671 13.906 -4.969 1.00 78.56 197 CYS A CA 1
ATOM 1548 C C . CYS A 1 197 ? -3.844 15.094 -5.937 1.00 78.56 197 CYS A C 1
ATOM 1550 O O . CYS A 1 197 ? -4.947 15.635 -6.034 1.00 78.56 197 CYS A O 1
ATOM 1552 N N . GLY A 1 198 ? -2.793 15.553 -6.626 1.00 74.19 198 GLY A N 1
ATOM 1553 C CA . GLY A 1 198 ? -2.802 16.770 -7.448 1.00 74.19 198 GLY A CA 1
ATOM 1554 C C . GLY A 1 198 ? -3.790 16.732 -8.615 1.00 74.19 198 GLY A C 1
ATOM 1555 O O . GLY A 1 198 ? -4.347 17.764 -8.975 1.00 74.19 198 GLY A O 1
ATOM 1556 N N . ALA A 1 199 ? -4.074 15.542 -9.148 1.00 76.69 199 ALA A N 1
ATOM 1557 C CA . ALA A 1 199 ? -5.058 15.337 -10.214 1.00 76.69 199 ALA A CA 1
ATOM 1558 C C . ALA A 1 199 ? -6.505 15.151 -9.705 1.00 76.69 199 ALA A C 1
ATOM 1560 O O . ALA A 1 199 ? -7.424 14.992 -10.507 1.00 76.69 199 ALA A O 1
ATOM 1561 N N . CYS A 1 200 ? -6.727 15.133 -8.385 1.00 79.81 200 CYS A N 1
ATOM 1562 C CA . CYS A 1 200 ? -8.053 14.949 -7.800 1.00 79.81 200 CYS A CA 1
ATOM 1563 C C . CYS A 1 200 ? -8.816 16.277 -7.712 1.00 79.81 200 CYS A C 1
ATOM 1565 O O . CYS A 1 200 ? -8.376 17.206 -7.030 1.00 79.81 200 CYS A O 1
ATOM 1567 N N . ASN A 1 201 ? -10.008 16.315 -8.315 1.00 83.69 201 ASN A N 1
ATOM 1568 C CA . ASN A 1 201 ? -10.893 17.486 -8.361 1.00 83.69 201 ASN A CA 1
ATOM 1569 C C . ASN A 1 201 ? -11.671 17.744 -7.058 1.00 83.69 201 ASN A C 1
ATOM 1571 O O . ASN A 1 201 ? -12.486 18.659 -7.011 1.00 83.69 201 ASN A O 1
ATOM 1575 N N . SER A 1 202 ? -11.472 16.942 -6.005 1.00 84.50 202 SER A N 1
ATOM 1576 C CA . SER A 1 202 ? -12.133 17.187 -4.720 1.00 84.50 202 SER A CA 1
ATOM 1577 C C . SER A 1 202 ? -11.552 18.434 -4.058 1.00 84.50 202 SER A C 1
ATOM 1579 O O . SER A 1 202 ? -10.424 18.418 -3.544 1.00 84.50 202 SER A O 1
ATOM 1581 N N . GLU A 1 203 ? -12.349 19.495 -4.039 1.00 82.56 203 GLU A N 1
ATOM 1582 C CA . GLU A 1 203 ? -12.113 20.689 -3.232 1.00 82.56 203 GLU A CA 1
ATOM 1583 C C . GLU A 1 203 ? -12.225 20.312 -1.740 1.00 82.56 203 GLU A C 1
ATOM 1585 O O . GLU A 1 203 ? -12.988 19.415 -1.377 1.00 82.56 203 GLU A O 1
ATOM 1590 N N . ASP A 1 204 ? -11.382 20.902 -0.888 1.00 84.19 204 ASP A N 1
ATOM 1591 C CA . ASP A 1 204 ? -11.364 20.696 0.574 1.00 84.19 204 ASP A CA 1
ATOM 1592 C C . ASP A 1 204 ? -11.242 19.239 1.075 1.00 84.19 204 ASP A C 1
ATOM 1594 O O . ASP A 1 204 ? -11.701 18.889 2.164 1.00 84.19 204 ASP A O 1
ATOM 1598 N N . CYS A 1 205 ? -10.578 18.368 0.309 1.00 85.50 205 CYS A N 1
ATOM 1599 C CA . CYS A 1 205 ? -10.353 16.980 0.715 1.00 85.50 205 CYS A CA 1
ATOM 1600 C C . CYS A 1 205 ? -9.424 16.885 1.947 1.00 85.50 205 CYS A C 1
ATOM 1602 O O . CYS A 1 205 ? -8.248 17.251 1.849 1.00 85.50 205 CYS A O 1
ATOM 1604 N N . PRO A 1 206 ? -9.871 16.314 3.083 1.00 84.81 206 PRO A N 1
ATOM 1605 C CA . PRO A 1 206 ? -9.059 16.245 4.299 1.00 84.81 206 PRO A CA 1
ATOM 1606 C C . PRO A 1 206 ? -7.948 15.177 4.228 1.00 84.81 206 PRO A C 1
ATOM 1608 O O . PRO A 1 206 ? -7.038 15.157 5.062 1.00 84.81 206 PRO A O 1
ATOM 1611 N N . PHE A 1 207 ? -7.998 14.312 3.207 1.00 85.19 207 PHE A N 1
ATOM 1612 C CA . PHE A 1 207 ? -6.959 13.334 2.875 1.00 85.19 207 PHE A CA 1
ATOM 1613 C C . PHE A 1 207 ? -5.844 13.909 2.000 1.00 85.19 207 PHE A C 1
ATOM 1615 O O . PHE A 1 207 ? -4.816 13.254 1.840 1.00 85.19 207 PHE A O 1
ATOM 1622 N N . ARG A 1 208 ? -6.022 15.112 1.434 1.00 86.31 208 ARG A N 1
ATOM 1623 C CA . ARG A 1 208 ? -4.983 15.769 0.640 1.00 86.31 208 ARG A CA 1
ATOM 1624 C C . ARG A 1 208 ? -3.773 16.041 1.534 1.00 86.31 208 ARG A C 1
ATOM 1626 O O . ARG A 1 208 ? -3.918 16.588 2.630 1.00 86.31 208 ARG A O 1
ATOM 1633 N N . ASP A 1 209 ? -2.595 15.627 1.074 1.00 75.38 209 ASP A N 1
ATOM 1634 C CA . ASP A 1 209 ? -1.350 15.908 1.781 1.00 75.38 209 ASP A CA 1
ATOM 1635 C C . ASP A 1 209 ? -1.150 17.427 1.866 1.00 75.38 209 ASP A C 1
ATOM 1637 O O . ASP A 1 209 ? -1.332 18.155 0.887 1.00 75.38 209 ASP A O 1
ATOM 1641 N N . VAL A 1 210 ? -0.798 17.901 3.057 1.00 72.19 210 VAL A N 1
ATOM 1642 C CA . VAL A 1 210 ? -0.418 19.298 3.306 1.00 72.19 210 VAL A CA 1
ATOM 1643 C C . VAL A 1 210 ? 1.107 19.421 3.280 1.00 72.19 210 VAL A C 1
ATOM 1645 O O . VAL A 1 210 ? 1.804 18.425 3.455 1.00 72.19 210 VAL A O 1
ATOM 1648 N N . GLU A 1 211 ? 1.652 20.625 3.070 1.00 54.06 211 GLU A N 1
ATOM 1649 C CA . GLU A 1 211 ? 3.100 20.851 2.864 1.00 54.06 211 GLU A CA 1
ATOM 1650 C C . GLU A 1 211 ? 4.010 20.191 3.930 1.00 54.06 211 GLU A C 1
ATOM 1652 O O . GLU A 1 211 ? 5.115 19.749 3.607 1.00 54.06 211 GLU A O 1
ATOM 1657 N N . GLY A 1 212 ? 3.539 20.049 5.177 1.00 54.31 212 GLY A N 1
ATOM 1658 C CA . GLY A 1 212 ? 4.248 19.341 6.255 1.00 54.31 212 GLY A CA 1
ATOM 1659 C C . GLY A 1 212 ? 4.348 17.818 6.073 1.00 54.31 212 GLY A C 1
ATOM 1660 O O . GLY A 1 212 ? 5.405 17.244 6.340 1.00 54.31 212 GLY A O 1
ATOM 1661 N N . ASP A 1 213 ? 3.305 17.177 5.537 1.00 56.06 213 ASP A N 1
ATOM 1662 C CA . ASP A 1 213 ? 3.240 15.722 5.322 1.00 56.06 213 ASP A CA 1
ATOM 1663 C C . ASP A 1 213 ? 4.282 15.275 4.269 1.00 56.06 213 ASP A C 1
ATOM 1665 O O . ASP A 1 213 ? 4.871 14.192 4.354 1.00 56.06 213 ASP A O 1
ATOM 1669 N N . VAL A 1 214 ? 4.540 16.136 3.277 1.00 53.41 214 VAL A N 1
ATOM 1670 C CA . VAL A 1 214 ? 5.482 15.888 2.172 1.00 53.41 214 VAL A CA 1
ATOM 1671 C C . VAL A 1 214 ? 6.933 16.073 2.632 1.00 53.41 214 VAL A C 1
ATOM 1673 O O . VAL A 1 214 ? 7.802 15.262 2.299 1.00 53.41 214 VAL A O 1
ATOM 1676 N N . ALA A 1 215 ? 7.202 17.107 3.436 1.00 44.00 215 ALA A N 1
ATOM 1677 C CA . ALA A 1 215 ? 8.534 17.395 3.963 1.00 44.00 215 ALA A CA 1
ATOM 1678 C C . ALA A 1 215 ? 9.021 16.310 4.937 1.00 44.00 215 ALA A C 1
ATOM 1680 O O . ALA A 1 215 ? 10.171 15.877 4.851 1.00 44.00 215 ALA A O 1
ATOM 1681 N N . GLU A 1 216 ? 8.154 15.808 5.820 1.00 42.44 216 GLU A N 1
ATOM 1682 C CA . GLU A 1 216 ? 8.518 14.746 6.761 1.00 42.44 216 GLU A CA 1
ATOM 1683 C C . GLU A 1 216 ? 8.796 13.408 6.048 1.00 42.44 216 GLU A C 1
ATOM 1685 O O . GLU A 1 216 ? 9.740 12.697 6.403 1.00 42.44 216 GLU A O 1
ATOM 1690 N N . GLY A 1 217 ? 8.055 13.103 4.976 1.00 44.53 217 GLY A N 1
ATOM 1691 C CA . GLY A 1 217 ? 8.308 11.942 4.118 1.00 44.53 217 GLY A CA 1
ATOM 1692 C C . GLY A 1 217 ? 9.644 12.003 3.364 1.00 44.53 217 GLY A C 1
ATOM 1693 O O . GLY A 1 217 ? 10.289 10.971 3.175 1.00 44.53 217 GLY A O 1
ATOM 1694 N N . LEU A 1 218 ? 10.096 13.195 2.966 1.00 41.00 218 LEU A N 1
ATOM 1695 C CA . LEU A 1 218 ? 11.407 13.397 2.336 1.00 41.00 218 LEU A CA 1
ATOM 1696 C C . LEU A 1 218 ? 12.551 13.348 3.362 1.00 41.00 218 LEU A C 1
ATOM 1698 O O . LEU A 1 218 ? 13.601 12.772 3.083 1.00 41.00 218 LEU A O 1
ATOM 1702 N N . ILE A 1 219 ? 12.338 13.892 4.565 1.00 41.91 219 ILE A N 1
ATOM 1703 C CA . ILE A 1 219 ?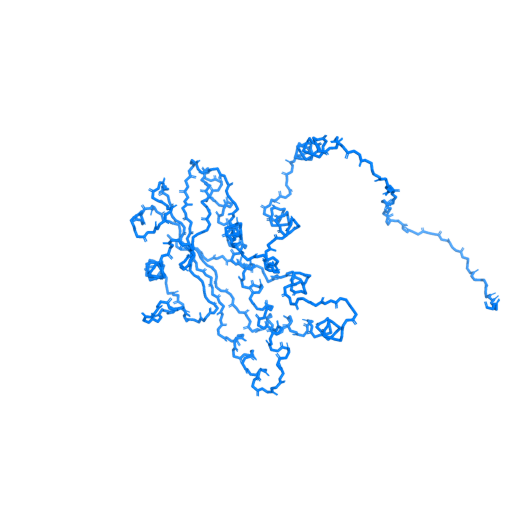 13.334 13.904 5.649 1.00 41.91 219 ILE A CA 1
ATOM 1704 C C . ILE A 1 219 ? 13.547 12.499 6.231 1.00 41.91 219 ILE A C 1
ATOM 1706 O O . ILE A 1 219 ? 14.691 12.115 6.454 1.00 41.91 219 ILE A O 1
ATOM 1710 N N . LYS A 1 220 ? 12.490 11.695 6.426 1.00 39.03 220 LYS A N 1
ATOM 1711 C CA . LYS A 1 220 ? 12.612 10.310 6.934 1.00 39.03 220 LYS A CA 1
ATOM 1712 C C . LYS A 1 220 ? 13.339 9.370 5.964 1.00 39.03 220 LYS A C 1
ATOM 1714 O O . LYS A 1 220 ? 13.983 8.422 6.406 1.00 39.03 220 LYS A O 1
ATOM 1719 N N . ASN A 1 221 ? 13.269 9.640 4.659 1.00 39.03 221 ASN A N 1
ATOM 1720 C CA . ASN A 1 221 ? 13.957 8.857 3.626 1.00 39.03 221 ASN A CA 1
ATOM 1721 C C . ASN A 1 221 ? 15.390 9.341 3.338 1.00 39.03 221 ASN A C 1
ATOM 1723 O O . ASN A 1 221 ? 16.171 8.618 2.720 1.00 39.03 221 ASN A O 1
ATOM 1727 N N . ALA A 1 222 ? 15.771 10.532 3.803 1.00 30.84 222 ALA A N 1
ATOM 1728 C CA . ALA A 1 222 ? 17.147 11.002 3.751 1.00 30.84 222 ALA A CA 1
ATOM 1729 C C . ALA A 1 222 ? 17.897 10.535 5.010 1.00 30.84 222 ALA A C 1
ATOM 1731 O O . ALA A 1 222 ? 17.638 11.013 6.114 1.00 30.84 222 ALA A O 1
ATOM 1732 N N . LYS A 1 223 ? 18.867 9.616 4.885 1.00 33.66 223 LYS A N 1
ATOM 1733 C CA . LYS A 1 223 ? 19.777 9.357 6.014 1.00 33.66 223 LYS A CA 1
ATOM 1734 C C . LYS A 1 223 ? 20.555 10.636 6.367 1.00 33.66 223 LYS A C 1
ATOM 1736 O O . LYS A 1 223 ? 20.985 11.360 5.466 1.00 33.66 223 LYS A O 1
ATOM 1741 N N . PRO A 1 224 ? 20.816 10.892 7.663 1.00 38.94 224 PRO A N 1
ATOM 1742 C CA . PRO A 1 224 ? 21.557 12.058 8.105 1.00 38.94 224 PRO A CA 1
ATOM 1743 C C . PRO A 1 224 ? 23.053 11.808 7.922 1.00 38.94 224 PRO A C 1
ATOM 1745 O O . PRO A 1 224 ? 23.734 11.466 8.880 1.00 38.94 224 PRO A O 1
ATOM 1748 N N . GLN A 1 225 ? 23.589 11.983 6.713 1.00 36.09 225 GLN A N 1
ATOM 1749 C CA . GLN A 1 225 ? 25.016 12.264 6.559 1.00 36.09 225 GLN A CA 1
ATOM 1750 C C . GLN A 1 225 ? 25.277 13.344 5.510 1.00 36.09 225 GLN A C 1
ATOM 1752 O O . GLN A 1 225 ? 25.118 13.167 4.308 1.00 36.09 225 GLN A O 1
ATOM 1757 N N . THR A 1 226 ? 25.740 14.468 6.062 1.00 36.84 226 THR A N 1
ATOM 1758 C CA . THR A 1 226 ? 26.692 15.418 5.485 1.00 36.84 226 THR A CA 1
ATOM 1759 C C . THR A 1 226 ? 26.283 16.124 4.199 1.00 36.84 226 THR A C 1
ATOM 1761 O O . THR A 1 226 ? 26.603 15.694 3.100 1.00 36.84 226 THR A O 1
ATOM 1764 N N . SER A 1 227 ? 25.758 17.338 4.351 1.00 33.16 227 SER A N 1
ATOM 1765 C CA . SER A 1 227 ? 26.527 18.525 3.962 1.00 33.16 227 SER A CA 1
ATOM 1766 C C . SER A 1 227 ? 25.742 19.795 4.288 1.00 33.16 227 SER A C 1
ATOM 1768 O O . SER A 1 227 ? 24.591 19.970 3.889 1.00 33.16 227 SER A O 1
ATOM 1770 N N . TRP A 1 228 ? 26.413 20.742 4.942 1.00 33.47 228 TRP A N 1
ATOM 1771 C CA . TRP A 1 228 ? 25.972 22.126 5.147 1.00 33.47 228 TRP A CA 1
ATOM 1772 C C . TRP A 1 228 ? 25.625 22.875 3.836 1.00 33.47 228 TRP A C 1
ATOM 1774 O O . TRP A 1 228 ? 25.211 24.033 3.879 1.00 33.47 228 TRP A O 1
ATOM 1784 N N . SER A 1 229 ? 25.780 22.244 2.666 1.00 33.78 229 SER A N 1
ATOM 1785 C CA . SER A 1 229 ? 25.336 22.756 1.366 1.00 33.78 229 SER A CA 1
ATOM 1786 C C . SER A 1 229 ? 23.822 22.640 1.135 1.00 33.78 229 SER A C 1
ATOM 1788 O O . SER A 1 229 ? 23.270 23.525 0.484 1.00 33.78 229 SER A O 1
ATOM 1790 N N . ALA A 1 230 ? 23.125 21.645 1.703 1.00 35.66 230 ALA A N 1
ATOM 1791 C CA . ALA A 1 230 ? 21.668 21.508 1.544 1.00 35.66 230 ALA A CA 1
ATOM 1792 C C . ALA A 1 230 ? 20.898 22.629 2.274 1.00 35.66 230 ALA A C 1
ATOM 1794 O O . ALA A 1 230 ? 19.964 23.210 1.726 1.00 35.66 230 ALA A O 1
ATOM 1795 N N . LEU A 1 231 ? 21.378 23.041 3.454 1.00 36.78 231 LEU A N 1
ATOM 1796 C CA . LEU A 1 231 ? 20.851 24.206 4.178 1.00 36.78 231 LEU A CA 1
ATOM 1797 C C . LEU A 1 231 ? 21.075 25.529 3.421 1.00 36.78 231 LEU A C 1
ATOM 1799 O O . LEU A 1 231 ? 20.254 26.435 3.517 1.00 36.78 231 LEU A O 1
ATOM 1803 N N . ARG A 1 232 ? 22.136 25.644 2.605 1.00 38.47 232 ARG A N 1
ATOM 1804 C CA . ARG A 1 232 ? 22.356 26.829 1.749 1.00 38.47 232 ARG A CA 1
ATOM 1805 C C . ARG A 1 232 ? 21.467 26.842 0.506 1.00 38.47 232 ARG A C 1
ATOM 1807 O O . ARG A 1 232 ? 21.128 27.923 0.029 1.00 38.47 232 ARG A O 1
ATOM 1814 N N . ALA A 1 233 ? 21.087 25.674 -0.016 1.00 37.41 233 ALA A N 1
ATOM 1815 C CA . ALA A 1 233 ? 20.087 25.575 -1.078 1.00 37.41 233 ALA A CA 1
ATOM 1816 C C . ALA A 1 233 ? 18.697 25.990 -0.561 1.00 37.41 233 ALA A C 1
ATOM 1818 O O . ALA A 1 233 ? 17.989 26.733 -1.240 1.00 37.41 233 ALA A O 1
ATOM 1819 N N . PHE A 1 234 ? 18.369 25.615 0.680 1.00 37.00 234 PHE A N 1
ATOM 1820 C CA . PHE A 1 234 ? 17.143 26.042 1.356 1.00 37.00 234 PHE A CA 1
ATOM 1821 C C . PHE A 1 234 ? 17.122 27.562 1.626 1.00 37.00 234 PHE A C 1
ATOM 1823 O O . PHE A 1 234 ? 16.128 28.221 1.330 1.00 37.00 234 PHE A O 1
ATOM 1830 N N . ASP A 1 235 ? 18.242 28.155 2.068 1.00 36.38 235 ASP A N 1
ATOM 1831 C CA . ASP A 1 235 ? 18.357 29.613 2.289 1.00 36.38 235 ASP A CA 1
ATOM 1832 C C . ASP A 1 235 ? 18.290 30.425 0.971 1.00 36.38 235 ASP A C 1
ATOM 1834 O O . ASP A 1 235 ? 17.836 31.570 0.960 1.00 36.38 235 ASP A O 1
ATOM 1838 N N . ARG A 1 236 ? 18.667 29.839 -0.181 1.00 38.41 236 ARG A N 1
ATOM 1839 C CA . ARG A 1 236 ? 18.483 30.467 -1.509 1.00 38.41 236 ARG A CA 1
ATOM 1840 C C . ARG A 1 236 ? 17.027 30.485 -1.971 1.00 38.41 236 ARG A C 1
ATOM 1842 O O . ARG A 1 236 ? 16.602 31.492 -2.531 1.00 38.41 236 ARG A O 1
ATOM 1849 N N . LEU A 1 237 ? 16.277 29.410 -1.729 1.00 40.62 237 LEU A N 1
ATOM 1850 C CA . LEU A 1 237 ? 14.846 29.339 -2.052 1.00 40.62 237 LEU A CA 1
ATOM 1851 C C . LEU A 1 237 ? 14.022 30.278 -1.156 1.00 40.62 237 LEU A C 1
ATOM 1853 O O . LEU A 1 237 ? 13.162 30.997 -1.657 1.00 40.62 237 LEU A O 1
ATOM 1857 N N . TYR A 1 238 ? 14.358 30.376 0.135 1.00 34.66 238 TYR A N 1
ATOM 1858 C CA . TYR A 1 238 ? 13.650 31.255 1.075 1.00 34.66 238 TYR A CA 1
ATOM 1859 C C . TYR A 1 238 ? 13.917 32.756 0.851 1.00 34.66 238 TYR A C 1
ATOM 1861 O O . TYR A 1 238 ? 13.026 33.590 1.039 1.00 34.66 238 TYR A O 1
ATOM 1869 N N . ARG A 1 239 ? 15.120 33.134 0.393 1.00 38.28 239 ARG A N 1
ATOM 1870 C CA . ARG A 1 239 ? 15.447 34.540 0.083 1.00 38.28 239 ARG A CA 1
ATOM 1871 C C . ARG A 1 239 ? 14.884 35.029 -1.253 1.00 38.28 239 ARG A C 1
ATOM 1873 O O . ARG A 1 239 ? 14.773 36.237 -1.436 1.00 38.28 239 ARG A O 1
ATOM 1880 N N . GLY A 1 240 ? 14.492 34.126 -2.154 1.00 36.03 240 GLY A N 1
ATOM 1881 C CA . GLY A 1 240 ? 13.844 34.473 -3.426 1.00 36.03 240 GLY A CA 1
ATOM 1882 C C . GLY A 1 240 ? 12.385 34.924 -3.290 1.00 36.03 240 GLY A C 1
ATOM 1883 O O . GLY A 1 240 ? 11.882 35.613 -4.171 1.00 36.03 240 GLY A O 1
ATOM 1884 N N . PHE A 1 241 ? 11.722 34.591 -2.178 1.00 36.75 241 PHE A N 1
ATOM 1885 C CA . PHE A 1 241 ? 10.302 34.898 -1.947 1.00 36.75 241 PHE A CA 1
ATOM 1886 C C . PHE A 1 241 ? 10.051 36.042 -0.954 1.00 36.75 241 PHE A C 1
ATOM 1888 O O . PHE A 1 241 ? 8.915 36.459 -0.750 1.00 36.75 241 PHE A O 1
ATOM 1895 N N . SER A 1 242 ? 11.109 36.622 -0.382 1.00 33.16 242 SER A N 1
ATOM 1896 C CA . SER A 1 242 ? 11.016 37.765 0.536 1.00 33.16 242 SER A CA 1
ATOM 1897 C C . SER A 1 242 ? 11.252 39.097 -0.183 1.00 33.16 242 SER A C 1
ATOM 1899 O O . SER A 1 242 ? 12.047 39.929 0.243 1.00 33.16 242 SER A O 1
ATOM 1901 N N . SER A 1 243 ? 10.538 39.324 -1.283 1.00 34.66 243 SER A N 1
ATOM 1902 C CA . SER A 1 243 ? 10.227 40.680 -1.731 1.00 34.66 243 SER A CA 1
ATOM 1903 C C . SER A 1 243 ? 8.724 40.720 -1.931 1.00 34.66 243 SER A C 1
ATOM 1905 O O . SER A 1 243 ? 8.237 40.202 -2.923 1.00 34.66 243 SER A O 1
ATOM 1907 N N . HIS A 1 244 ? 8.011 41.178 -0.901 1.00 32.75 244 HIS A N 1
ATOM 1908 C CA . HIS A 1 244 ? 6.749 41.932 -0.901 1.00 32.75 244 HIS A CA 1
ATOM 1909 C C . HIS A 1 244 ? 6.136 41.861 0.519 1.00 32.75 244 HIS A C 1
ATOM 1911 O O . HIS A 1 244 ? 5.427 40.934 0.875 1.00 32.75 244 HIS A O 1
ATOM 1917 N N . ARG A 1 245 ? 6.453 42.898 1.312 1.00 29.58 245 ARG A N 1
ATOM 1918 C CA . ARG A 1 245 ? 5.701 43.478 2.452 1.00 29.58 245 ARG A CA 1
ATOM 1919 C C . ARG A 1 245 ? 5.373 42.616 3.699 1.00 29.58 245 ARG A C 1
ATOM 1921 O O . ARG A 1 245 ? 4.310 42.033 3.808 1.00 29.58 245 ARG A O 1
ATOM 1928 N N . VAL A 1 246 ? 6.285 42.717 4.681 1.00 30.42 246 VAL A N 1
ATOM 1929 C CA . VAL A 1 246 ? 6.117 43.098 6.114 1.00 30.42 246 VAL A CA 1
ATOM 1930 C C . VAL A 1 246 ? 4.882 42.592 6.891 1.00 30.42 246 VAL A C 1
ATOM 1932 O O . VAL A 1 246 ? 3.778 43.037 6.613 1.00 30.42 246 VAL A O 1
ATOM 1935 N N . ILE A 1 247 ? 5.116 41.836 7.982 1.00 28.47 247 ILE A N 1
ATOM 1936 C CA . ILE A 1 247 ? 4.854 42.205 9.403 1.00 28.47 247 ILE A CA 1
ATOM 1937 C C . ILE A 1 247 ? 5.664 41.251 10.330 1.00 28.47 247 ILE A C 1
ATOM 1939 O O . ILE A 1 247 ? 5.782 40.069 10.011 1.00 28.47 247 ILE A O 1
ATOM 1943 N N . PRO A 1 248 ? 6.280 41.737 11.434 1.00 31.95 248 PRO A N 1
ATOM 1944 C CA . PRO A 1 248 ? 7.292 41.013 12.213 1.00 31.95 248 PRO A CA 1
ATOM 1945 C C . PRO A 1 248 ? 6.707 40.344 13.468 1.00 31.95 248 PRO A C 1
ATOM 1947 O O . PRO A 1 248 ? 5.808 40.923 14.063 1.00 31.95 248 PRO A O 1
ATOM 1950 N N . PHE A 1 249 ? 7.277 39.230 13.957 1.00 25.72 249 PHE A N 1
ATOM 1951 C CA . PHE A 1 249 ? 7.390 38.987 15.410 1.00 25.72 249 PHE A CA 1
ATOM 1952 C C . PHE A 1 249 ? 8.369 37.851 15.801 1.00 25.72 249 PHE A C 1
ATOM 1954 O O . PHE A 1 249 ? 8.240 36.710 15.378 1.00 25.72 249 PHE A O 1
ATOM 1961 N N . PHE A 1 250 ? 9.324 38.243 16.653 1.00 26.62 250 PHE A N 1
ATOM 1962 C CA . PHE A 1 250 ? 10.066 37.525 17.703 1.00 26.62 250 PHE A CA 1
ATOM 1963 C C . PHE A 1 250 ? 10.977 36.313 17.410 1.00 26.62 250 PHE A C 1
ATOM 1965 O O . PHE A 1 250 ? 10.591 35.150 17.423 1.00 26.62 250 PHE A O 1
ATOM 1972 N N . ARG A 1 251 ? 12.282 36.637 17.377 1.00 29.41 251 ARG A N 1
ATOM 1973 C CA . ARG A 1 251 ? 13.383 35.839 17.943 1.00 29.41 251 ARG A CA 1
ATOM 1974 C C . ARG A 1 251 ? 13.165 35.621 19.446 1.00 29.41 251 ARG A C 1
ATOM 1976 O O . ARG A 1 251 ? 12.974 36.599 20.166 1.00 29.41 251 ARG A O 1
ATOM 1983 N N . GLY A 1 252 ? 13.358 34.399 19.937 1.00 27.00 252 GLY A N 1
ATOM 1984 C CA . GLY A 1 252 ? 13.556 34.178 21.368 1.00 27.00 252 GLY A CA 1
ATOM 1985 C C . GLY A 1 252 ? 13.656 32.714 21.784 1.00 27.00 252 GLY A C 1
ATOM 1986 O O . GLY A 1 252 ? 12.672 31.997 21.733 1.00 27.00 252 GLY A O 1
ATOM 1987 N N . ALA A 1 253 ? 14.837 32.351 22.289 1.00 27.64 253 ALA A N 1
ATOM 1988 C CA . ALA A 1 253 ? 15.103 31.241 23.207 1.00 27.64 253 ALA A CA 1
ATOM 1989 C C . ALA A 1 253 ? 15.170 29.810 22.639 1.00 27.64 253 ALA A C 1
ATOM 1991 O O . ALA A 1 253 ? 14.358 28.936 22.921 1.00 27.64 253 ALA A O 1
ATOM 1992 N N . VAL A 1 254 ? 16.308 29.545 21.995 1.00 29.55 254 VAL A N 1
ATOM 1993 C CA . VAL A 1 254 ? 17.138 28.396 22.380 1.00 29.55 254 VAL A CA 1
ATOM 1994 C C . VAL A 1 254 ? 17.543 28.608 23.841 1.00 29.55 254 VAL A C 1
ATOM 1996 O O . VAL A 1 254 ? 18.134 29.641 24.139 1.00 29.55 254 VAL A O 1
ATOM 1999 N N . ASN A 1 255 ? 17.253 27.667 24.738 1.00 29.36 255 ASN A N 1
ATOM 2000 C CA . ASN A 1 255 ? 18.151 27.419 25.861 1.00 29.36 255 ASN A CA 1
ATOM 2001 C C . ASN A 1 255 ? 18.054 25.976 26.340 1.00 29.36 255 ASN A C 1
ATOM 2003 O O . ASN A 1 255 ? 17.012 25.479 26.762 1.00 29.36 255 ASN A O 1
ATOM 2007 N N . ALA A 1 256 ? 19.207 25.333 26.220 1.00 31.17 256 ALA A N 1
ATOM 2008 C CA . ALA A 1 256 ? 19.510 24.015 26.700 1.00 31.17 256 ALA A CA 1
ATOM 2009 C C . ALA A 1 256 ? 19.592 23.997 28.230 1.00 31.17 256 ALA A C 1
ATOM 2011 O O . ALA A 1 256 ? 20.119 24.900 28.874 1.00 31.17 256 ALA A O 1
ATOM 2012 N N . TRP A 1 257 ? 19.083 22.895 28.756 1.00 26.52 257 TRP A N 1
ATOM 2013 C CA . TRP A 1 257 ? 19.534 22.163 29.924 1.00 26.52 257 TRP A CA 1
ATOM 2014 C C . TRP A 1 257 ? 20.981 22.450 30.354 1.00 26.52 257 TRP A C 1
ATOM 2016 O O . TRP A 1 257 ? 21.917 21.972 29.720 1.00 26.52 257 TRP A O 1
ATOM 2026 N N . THR A 1 258 ? 21.143 23.101 31.505 1.00 30.17 258 THR A N 1
ATOM 2027 C CA . THR A 1 258 ? 22.159 22.751 32.508 1.00 30.17 258 THR A CA 1
ATOM 2028 C C . THR A 1 258 ? 21.589 23.007 33.910 1.00 30.17 258 THR A C 1
ATOM 2030 O O . THR A 1 258 ? 21.035 24.058 34.218 1.00 30.17 258 THR A O 1
ATOM 2033 N N . TRP A 1 259 ? 21.693 21.991 34.758 1.00 29.98 259 TRP A N 1
ATOM 2034 C CA . TRP A 1 259 ? 21.513 22.005 36.217 1.00 29.98 259 TRP A CA 1
ATOM 2035 C C . TRP A 1 259 ? 22.903 21.695 36.823 1.00 29.98 259 TRP A C 1
ATOM 2037 O O . TRP A 1 259 ? 23.752 21.208 36.069 1.00 29.98 259 TRP A O 1
ATOM 2047 N N . PRO A 1 260 ? 23.162 21.783 38.145 1.00 44.84 260 PRO A N 1
ATOM 2048 C CA . PRO A 1 260 ? 22.505 22.519 39.239 1.00 44.84 260 PRO A CA 1
ATOM 2049 C C . PRO A 1 260 ? 23.517 23.331 40.099 1.00 44.84 260 PRO A C 1
ATOM 2051 O O . PRO A 1 260 ? 24.720 23.143 39.962 1.00 44.84 260 PRO A O 1
ATOM 2054 N N . ALA A 1 261 ? 23.049 24.167 41.041 1.00 32.34 261 ALA A N 1
ATOM 2055 C CA . ALA A 1 261 ? 23.602 24.281 42.412 1.00 32.34 261 ALA A CA 1
ATOM 2056 C C . ALA A 1 261 ? 22.983 25.450 43.208 1.00 32.34 261 ALA A C 1
ATOM 2058 O O . ALA A 1 261 ? 23.045 26.591 42.768 1.00 32.34 261 ALA A O 1
ATOM 2059 N N . GLY A 1 262 ? 22.501 25.142 44.422 1.00 30.17 262 GLY A N 1
ATOM 2060 C CA . GLY A 1 262 ? 22.223 26.083 45.522 1.00 30.17 262 GLY A CA 1
ATOM 2061 C C . GLY A 1 262 ? 20.965 26.933 45.320 1.00 30.17 262 GLY A C 1
ATOM 2062 O O . GLY A 1 262 ? 20.840 27.648 44.344 1.00 30.17 262 GLY A O 1
ATOM 2063 N N . GLY A 1 263 ? 19.946 26.925 46.169 1.00 30.05 263 GLY A N 1
ATOM 2064 C CA . GLY A 1 263 ? 19.911 26.738 47.614 1.00 30.05 263 GLY A CA 1
ATOM 2065 C C . GLY A 1 263 ? 19.050 27.882 48.163 1.00 30.05 263 GLY A C 1
ATOM 2066 O O . GLY A 1 263 ? 19.274 29.029 47.795 1.00 30.05 263 GLY A O 1
ATOM 2067 N N . GLY A 1 264 ? 18.059 27.582 49.007 1.00 29.41 264 GLY A N 1
ATOM 2068 C CA . GLY A 1 264 ? 17.347 28.610 49.782 1.00 29.41 264 GLY A CA 1
ATOM 2069 C C . GLY A 1 264 ? 15.835 28.691 49.565 1.00 29.41 264 GLY A C 1
ATOM 2070 O O . GLY A 1 264 ? 15.338 29.527 48.825 1.00 29.41 264 GLY A O 1
ATOM 2071 N N . THR A 1 265 ? 15.125 27.802 50.256 1.00 31.39 265 THR A N 1
ATOM 2072 C CA . THR A 1 265 ? 13.932 28.067 51.087 1.00 31.39 265 THR A CA 1
ATOM 2073 C C . THR A 1 265 ? 13.086 29.336 50.852 1.00 31.39 265 THR A C 1
ATOM 2075 O O . THR A 1 265 ? 13.485 30.448 51.184 1.00 31.39 265 THR A O 1
ATOM 2078 N N . ILE A 1 266 ? 11.851 29.074 50.407 1.00 34.22 266 ILE A N 1
ATOM 2079 C CA . ILE A 1 266 ? 10.525 29.634 50.768 1.00 34.22 266 ILE A CA 1
ATOM 2080 C C . ILE A 1 266 ? 10.513 30.685 51.906 1.00 34.22 266 ILE A C 1
ATOM 2082 O O . ILE A 1 266 ? 11.082 30.444 52.971 1.00 34.22 266 ILE A O 1
ATOM 2086 N N . PRO A 1 267 ? 9.699 31.753 51.771 1.00 43.09 267 PRO A N 1
ATOM 2087 C CA . PRO A 1 267 ? 8.499 31.779 52.607 1.00 43.09 267 PRO A CA 1
ATOM 2088 C C . PRO A 1 267 ? 7.190 32.132 51.880 1.00 43.09 267 PRO A C 1
ATOM 2090 O O . PRO A 1 267 ? 7.123 32.898 50.925 1.00 43.09 267 PRO A O 1
ATOM 2093 N N . PHE A 1 268 ? 6.152 31.512 52.436 1.00 30.08 268 PHE A N 1
ATOM 2094 C CA . PHE A 1 268 ? 4.718 31.750 52.358 1.00 30.08 268 PHE A CA 1
ATOM 2095 C C . PHE A 1 268 ? 4.262 33.207 52.181 1.00 30.08 268 PHE A C 1
ATOM 2097 O O . PHE A 1 268 ? 4.753 34.105 52.857 1.00 30.08 268 PHE A O 1
ATOM 2104 N N . GLY A 1 269 ? 3.114 33.355 51.510 1.00 29.98 269 GLY A N 1
ATOM 2105 C CA . GLY A 1 269 ? 1.978 33.992 52.181 1.00 29.98 269 GLY A CA 1
ATOM 2106 C C . GLY A 1 269 ? 1.224 35.068 51.404 1.00 29.98 269 GLY A C 1
ATOM 2107 O O . GLY A 1 269 ? 1.562 36.237 51.486 1.00 29.98 269 GLY A O 1
ATOM 2108 N N . GLY A 1 270 ? 0.074 34.672 50.850 1.00 31.14 270 GLY A N 1
ATOM 2109 C CA . GLY A 1 270 ? -1.195 35.268 51.274 1.00 31.14 270 GLY A CA 1
ATOM 2110 C C . GLY A 1 270 ? -1.785 36.427 50.465 1.00 31.14 270 GLY A C 1
ATOM 2111 O O . GLY A 1 270 ? -1.231 37.514 50.457 1.00 31.14 270 GLY A O 1
ATOM 2112 N N . LYS A 1 271 ? -3.038 36.193 50.029 1.00 37.50 271 LYS A N 1
ATOM 2113 C CA . LYS A 1 271 ? -4.149 37.158 49.837 1.00 37.50 271 LYS A CA 1
ATOM 2114 C C . LYS A 1 271 ? -3.894 38.210 48.734 1.00 37.50 271 LYS A C 1
ATOM 2116 O O . LYS A 1 271 ? -2.947 38.969 48.808 1.00 37.50 271 LYS A O 1
ATOM 2121 N N . ARG A 1 272 ? -4.726 38.383 47.712 1.00 38.22 272 ARG A N 1
ATOM 2122 C CA . ARG A 1 272 ? -6.174 38.231 47.523 1.00 38.22 272 ARG A CA 1
ATOM 2123 C C . ARG A 1 272 ? -6.451 37.881 46.066 1.00 38.22 272 ARG A C 1
ATOM 2125 O O . ARG A 1 272 ? -5.583 38.212 45.232 1.00 38.22 272 ARG A O 1
#

pLDDT: mean 78.49, std 24.24, range [25.72, 98.06]

Sequence (272 aa):
MIKFIKTDFSFDEEKIFRQLHLKENRSATKHTRMVLPMLTKLLKENMELTTCYSLQDNDFQAPLPGIGCCSQVALCYCSCTRRINDVIDTMLSQGEILDGFLLNHMANAVFFEASNQMNGKLAHVLSERGLHLTKRYAAGEGEVPLSVQAIILDALKTETELEVNLTSNYMLEPEHSMLYYFGADAGITGHSTRHDCGACNSEDCPFRDVEGDVAEGLIKNAKPQTSWSALRAFDRLYRGFSSHRVIPFFRGAVNAWTWPAGGGTIPFGGKR

Secondary structure (DSSP, 8-state):
-EEE--------HHHHHHHTT--TT-HHHHHHHHHHHHHHHHHHHH--EEEEEEEEE---TTTSTT-TT-SEEEEEEEEE-THHHHHHHHHHHTT-HHHHHHHHHHHHHHHHHHHHHHHHHHHHHHHTTT-EE---EETTSTT--TTHHHHHHHHHHTTS--S-EE-TT--EESSSEEEEEEEEETT-----SS--GGG---TT-TTSPPHHHHHHHHHHHS-----HHHHHHHHHHHHHS--S----------------------------

Organism: NCBI:txid81409